Protein AF-A0A800LW50-F1 (afdb_monomer_lite)

Secondary structure (DSSP, 8-state):
----PPPTTTTTTS-GGGEEEEEE-SS-TT-EESSSS-B-TTT-PBPEEEEEE--------SSSSEEEE-TTSS-EEEEEEEETTEEEEEEE-TTS-B--STT-EEEEEEEEEE-TT--EEEEEEEEE-EE-TTSSEEEEE-GGGGT--EEEEEEESSTT--SPEEEEEE-SS---TT-SS---------------SSHHHHHHHHHHHHHHHHHHHHTT-GGGSHHHHHHHHHHHHHHHHS--TT--HHHHHHHHHHHHHHHHHHHHHHHHHHTT-HHHHHHHHHHHHHHHHHHHHHHTT-

pLDDT: mean 86.25, std 15.25, range [31.86, 98.5]

Foldseek 3Di:
DDQQPPPPCQCVPADPVQKDKWWADPRNRVQTDRDAPAADQVPRDGTHIDMDGNFQPDQDDQQQFHKFAAPSLFKIKGWFFQDQQKIKMFIATRNRHFDFCVFKWKKKFLDFDADPVRHGPDDTDIDTFDDDPVRGMTMGGGNVSNPRQWTKMWMDSGPPDPGTQIAIGHDPDGTRRVGSPPPDPPPPPPVPLDADPDLVVLLVLLVVLLVVLVVCLVRLVLLPNLVSLVSSLVSLVSCLVPVDDPDDPVLNVLSVVLSVQSNVLSVQSNNCSNSNPSVSNVVSSVSNVVSSVSNCVSVVVD

Sequence (302 aa):
MSSDILPDNYLQDAPADSVIQGYLCPMHPAVTAEVDEQTCYICGMVLVDGRIKMPHGSHDSHYGGIFFMARDTWHHIEGTMPAPGVFRFYLYDNYSKPLTTMHASARLVYQEFRDENGDETRPPVESLLIDADDGVSFIVSDRRLQLERDFHIRIRFKQDQKEEDRFDFAFYAYSQTDNPSGALPTNTSTATLIIPDSPEALLSAMLERVEKVEMLIKRSRLNEIYLPALEAKDLALALAENPGDTLDEEQMNTLNHAVKDITKAAWRLDAFGDFGDKPAAESSFKVMADGVARMRKIYLRR

Structure (mmCIF, N/CA/C/O backbone):
data_AF-A0A800LW50-F1
#
_entry.id   AF-A0A800LW50-F1
#
loop_
_atom_site.group_PDB
_atom_site.id
_atom_site.type_symbol
_atom_site.label_atom_id
_atom_site.label_alt_id
_atom_site.label_comp_id
_atom_site.label_asym_id
_atom_site.label_entity_id
_atom_site.label_seq_id
_atom_site.pdbx_PDB_ins_code
_atom_site.Cartn_x
_atom_site.Cartn_y
_atom_site.Cartn_z
_atom_site.occupancy
_atom_site.B_iso_or_equiv
_atom_site.auth_seq_id
_atom_site.auth_comp_id
_atom_site.auth_asym_id
_atom_site.auth_atom_id
_atom_site.pdbx_PDB_model_num
ATOM 1 N N . MET A 1 1 ? 17.084 15.436 -29.230 1.00 34.62 1 MET A N 1
ATOM 2 C CA . MET A 1 1 ? 16.889 16.359 -28.096 1.00 34.62 1 MET A CA 1
ATOM 3 C C . MET A 1 1 ? 15.622 17.146 -28.376 1.00 34.62 1 MET A C 1
ATOM 5 O O . MET A 1 1 ? 15.695 18.212 -28.971 1.00 34.62 1 MET A O 1
ATOM 9 N N . SER A 1 2 ? 14.465 16.549 -28.088 1.00 32.72 2 SER A N 1
ATOM 10 C CA . SER A 1 2 ? 13.202 17.284 -28.088 1.00 32.72 2 SER A CA 1
ATOM 11 C C . SER A 1 2 ? 13.085 17.891 -26.701 1.00 32.72 2 SER A C 1
ATOM 13 O O . SER A 1 2 ? 13.187 17.173 -25.715 1.00 32.72 2 SER A O 1
ATOM 15 N N . SER A 1 3 ? 13.008 19.211 -26.627 1.00 35.47 3 SER A N 1
ATOM 16 C CA . SER A 1 3 ? 12.693 19.924 -25.400 1.00 35.47 3 SER A CA 1
ATOM 17 C C . SER A 1 3 ? 11.260 19.573 -25.010 1.00 35.47 3 SER A C 1
ATOM 19 O O . SER A 1 3 ? 10.333 20.025 -25.683 1.00 35.47 3 SER A O 1
ATOM 21 N N . ASP A 1 4 ? 11.084 18.789 -23.947 1.00 39.00 4 ASP A N 1
ATOM 22 C CA . ASP A 1 4 ? 9.794 18.526 -23.294 1.00 39.00 4 ASP A CA 1
ATOM 23 C C . ASP A 1 4 ? 9.301 19.780 -22.543 1.00 39.00 4 ASP A C 1
ATOM 25 O O . ASP A 1 4 ? 9.013 19.773 -21.347 1.00 39.00 4 ASP A O 1
ATOM 29 N N . ILE A 1 5 ? 9.235 20.901 -23.265 1.00 42.06 5 ILE A N 1
ATOM 30 C CA . ILE A 1 5 ? 8.432 22.058 -22.895 1.00 42.06 5 ILE A CA 1
ATOM 31 C C . ILE A 1 5 ? 6.996 21.600 -23.122 1.00 42.06 5 ILE A C 1
ATOM 33 O O . ILE A 1 5 ? 6.633 21.247 -24.248 1.00 42.06 5 ILE A O 1
ATOM 37 N N . LEU A 1 6 ? 6.195 21.555 -22.055 1.00 44.75 6 LEU A N 1
ATOM 38 C CA . LEU A 1 6 ? 4.763 21.321 -22.197 1.00 44.75 6 LEU A CA 1
ATOM 39 C C . LEU A 1 6 ? 4.212 22.274 -23.266 1.00 44.75 6 LEU A C 1
ATOM 41 O O . LEU A 1 6 ? 4.528 23.464 -23.219 1.00 44.75 6 LEU A O 1
ATOM 45 N N . PRO A 1 7 ? 3.400 21.794 -24.218 1.00 50.19 7 PRO A N 1
ATOM 46 C CA . PRO A 1 7 ? 2.772 22.693 -25.169 1.00 50.19 7 PRO A CA 1
ATOM 47 C C . PRO A 1 7 ? 1.922 23.725 -24.405 1.00 50.19 7 PRO A C 1
ATOM 49 O O . PRO A 1 7 ? 1.357 23.409 -23.353 1.00 50.19 7 PRO A O 1
ATOM 52 N N . ASP A 1 8 ? 1.811 24.951 -24.937 1.00 47.31 8 ASP A N 1
ATOM 53 C CA . ASP A 1 8 ? 1.062 26.092 -24.358 1.00 47.31 8 ASP A CA 1
ATOM 54 C C . ASP A 1 8 ? -0.410 25.765 -23.992 1.00 47.31 8 ASP A C 1
ATOM 56 O O . ASP A 1 8 ? -1.119 26.567 -23.382 1.00 47.31 8 ASP A O 1
ATOM 60 N N . ASN A 1 9 ? -0.890 24.573 -24.353 1.00 54.19 9 ASN A N 1
ATOM 61 C CA . ASN A 1 9 ? -2.229 24.055 -24.134 1.00 54.19 9 ASN A CA 1
ATOM 62 C C . ASN A 1 9 ? -2.334 22.941 -23.068 1.00 54.19 9 ASN A C 1
ATOM 64 O O . ASN A 1 9 ? -3.393 22.328 -22.978 1.00 54.19 9 ASN A O 1
ATOM 68 N N . TYR A 1 10 ? -1.314 22.673 -22.238 1.00 61.38 10 TYR A N 1
ATOM 69 C CA . TYR A 1 10 ? -1.350 21.582 -21.238 1.00 61.38 10 TYR A CA 1
ATOM 70 C C . TYR A 1 10 ? -2.629 21.549 -20.384 1.00 61.38 10 TYR A C 1
ATOM 72 O O . TYR A 1 10 ? -3.177 20.476 -20.131 1.00 61.38 10 TYR A O 1
ATOM 80 N N . LEU A 1 11 ? -3.136 22.719 -19.985 1.00 62.50 11 LEU A N 1
ATOM 81 C CA . LEU A 1 11 ? -4.359 22.861 -19.187 1.00 62.50 11 LEU A CA 1
ATOM 82 C C . LEU A 1 11 ? -5.643 23.016 -20.022 1.00 62.50 11 LEU A C 1
ATOM 84 O O . LEU A 1 11 ? -6.723 22.997 -19.444 1.00 62.50 11 LEU A O 1
ATOM 88 N N . GLN A 1 12 ? -5.563 23.184 -21.347 1.00 58.88 12 GLN A N 1
ATOM 89 C CA . GLN A 1 12 ? -6.740 23.473 -22.185 1.00 58.88 12 GLN A CA 1
ATOM 90 C C . GLN A 1 12 ? -7.689 22.275 -22.316 1.00 58.88 12 GLN A C 1
ATOM 92 O O . GLN A 1 12 ? -8.894 22.478 -22.422 1.00 58.88 12 GLN A O 1
ATOM 97 N N . ASP A 1 13 ? -7.163 21.050 -22.244 1.00 61.22 13 ASP A N 1
ATOM 98 C CA . ASP A 1 13 ? -7.960 19.817 -22.337 1.00 61.22 13 ASP A CA 1
ATOM 99 C C . ASP A 1 13 ? -8.440 19.298 -20.968 1.00 61.22 13 ASP A C 1
ATOM 101 O O . ASP A 1 13 ? -9.049 18.233 -20.884 1.00 61.22 13 ASP A O 1
ATOM 105 N N . ALA A 1 14 ? -8.126 20.001 -19.874 1.00 60.44 14 ALA A N 1
ATOM 106 C CA . ALA A 1 14 ? -8.551 19.608 -18.536 1.00 60.44 14 ALA A CA 1
ATOM 107 C C . ALA A 1 14 ? -9.926 20.221 -18.214 1.00 60.44 14 ALA A C 1
ATOM 109 O O . ALA A 1 14 ? -10.075 21.444 -18.303 1.00 60.44 14 ALA A O 1
ATOM 110 N N . PRO A 1 15 ? -10.925 19.417 -17.800 1.00 64.69 15 PRO A N 1
ATOM 111 C CA . PRO A 1 15 ? -12.116 19.936 -17.135 1.00 64.69 15 PRO A CA 1
ATOM 112 C C . PRO A 1 15 ? -11.727 20.931 -16.030 1.00 64.69 15 PRO A C 1
ATOM 114 O O . PRO A 1 15 ? -10.752 20.708 -15.312 1.00 64.69 15 PRO A O 1
ATOM 117 N N . ALA A 1 16 ? -12.441 22.051 -15.900 1.00 58.06 16 ALA A N 1
ATOM 118 C CA . ALA A 1 16 ? -12.043 23.132 -14.988 1.00 58.06 16 ALA A CA 1
ATOM 119 C C . ALA A 1 16 ? -11.987 22.702 -13.505 1.00 58.06 16 ALA A C 1
ATOM 121 O O . ALA A 1 16 ? -11.230 23.280 -12.728 1.00 58.06 16 ALA A O 1
ATOM 122 N N . ASP A 1 17 ? -12.759 21.682 -13.133 1.00 63.28 17 ASP A N 1
ATOM 123 C CA . ASP A 1 17 ? -12.793 21.005 -11.831 1.00 63.28 17 ASP A CA 1
ATOM 124 C C . ASP A 1 17 ? -11.624 20.030 -11.606 1.00 63.28 17 ASP A C 1
ATOM 126 O O . ASP A 1 17 ? -11.373 19.616 -10.479 1.00 63.28 17 ASP A O 1
ATOM 130 N N . SER A 1 18 ? -10.863 19.717 -12.655 1.00 72.25 18 SER A N 1
ATOM 131 C CA . SER A 1 18 ? -9.670 18.867 -12.609 1.00 72.25 18 SER A CA 1
ATOM 132 C C . SER A 1 18 ? -8.360 19.661 -12.614 1.00 72.25 18 SER A C 1
ATOM 134 O O . SER A 1 18 ? -7.314 19.092 -12.901 1.00 72.25 18 SER A O 1
ATOM 136 N N . VAL A 1 19 ? -8.384 20.969 -12.328 1.00 80.69 19 VAL A N 1
ATOM 137 C CA . VAL A 1 19 ? -7.175 21.809 -12.244 1.00 80.69 19 VAL A CA 1
ATOM 138 C C . VAL A 1 19 ? -7.036 22.399 -10.846 1.00 80.69 19 VAL A C 1
ATOM 140 O O . VAL A 1 19 ? -7.885 23.177 -10.412 1.00 80.69 19 VAL A O 1
ATOM 143 N N . ILE A 1 20 ? -5.921 22.103 -10.184 1.00 85.12 20 ILE A N 1
ATOM 144 C CA . ILE A 1 20 ? -5.607 22.564 -8.827 1.00 85.12 20 ILE A CA 1
ATOM 145 C C . ILE A 1 20 ? -4.333 23.412 -8.797 1.00 85.12 20 ILE A C 1
ATOM 147 O O . ILE A 1 20 ? -3.571 23.471 -9.768 1.00 85.12 20 ILE A O 1
ATOM 151 N N . GLN A 1 21 ? -4.117 24.097 -7.675 1.00 89.62 21 GLN A N 1
ATOM 152 C CA . GLN A 1 21 ? -2.804 24.643 -7.348 1.00 89.62 21 GLN A CA 1
ATOM 153 C C . GLN A 1 21 ? -1.874 23.481 -6.982 1.00 89.62 21 GLN A C 1
ATOM 155 O O . GLN A 1 21 ? -2.283 22.577 -6.261 1.00 89.62 21 GLN A O 1
ATOM 160 N N . GLY A 1 22 ? -0.641 23.518 -7.471 1.00 89.00 22 GLY A N 1
ATOM 161 C CA . GLY A 1 22 ? 0.386 22.533 -7.155 1.00 89.00 22 GLY A CA 1
ATOM 162 C C . GLY A 1 22 ? 1.755 23.034 -7.590 1.00 89.00 22 GLY A C 1
ATOM 163 O O . GLY A 1 22 ? 1.978 24.243 -7.691 1.00 89.00 22 GLY A O 1
ATOM 164 N N . TYR A 1 23 ? 2.655 22.106 -7.892 1.00 91.12 23 TYR A N 1
ATOM 165 C CA . TYR A 1 23 ? 4.046 22.402 -8.216 1.00 91.12 23 TYR A CA 1
ATOM 166 C C . TYR A 1 23 ? 4.451 21.731 -9.528 1.00 91.12 23 TYR A C 1
ATOM 168 O O . TYR A 1 23 ? 4.000 20.626 -9.823 1.00 91.12 23 TYR A O 1
ATOM 176 N N . LEU A 1 24 ? 5.305 22.378 -10.324 1.00 91.38 24 LEU A N 1
ATOM 177 C CA . LEU A 1 24 ? 5.845 21.818 -11.568 1.00 91.38 24 LEU A CA 1
ATOM 178 C C . LEU A 1 24 ? 7.329 22.134 -11.755 1.00 91.38 24 LEU A C 1
ATOM 180 O O . LEU A 1 24 ? 7.847 23.126 -11.241 1.00 91.38 24 LEU A O 1
ATOM 184 N N . CYS A 1 25 ? 8.042 21.298 -12.506 1.00 90.31 25 CYS A N 1
ATOM 185 C CA . CYS A 1 25 ? 9.444 21.565 -12.810 1.00 90.31 25 CYS A CA 1
ATOM 186 C C . CYS A 1 25 ? 9.572 22.680 -13.868 1.00 90.31 25 CYS A C 1
ATOM 188 O O . CYS A 1 25 ? 8.995 22.553 -14.948 1.00 90.31 25 CYS A O 1
ATOM 190 N N . PRO A 1 26 ? 10.398 23.724 -13.651 1.00 89.81 26 PRO A N 1
ATOM 191 C CA . PRO A 1 26 ? 10.529 24.819 -14.616 1.00 89.81 26 PRO A CA 1
ATOM 192 C C . PRO A 1 26 ? 11.207 24.420 -15.940 1.00 89.81 26 PRO A C 1
ATOM 194 O O . PRO A 1 26 ? 11.096 25.157 -16.915 1.00 89.81 26 PRO A O 1
ATOM 197 N N . MET A 1 27 ? 11.895 23.269 -15.999 1.00 89.75 27 MET A N 1
ATOM 198 C CA . MET A 1 27 ? 12.492 22.738 -17.241 1.00 89.75 27 MET A CA 1
ATOM 199 C C . MET A 1 27 ? 11.767 21.512 -17.800 1.00 89.75 27 MET A C 1
ATOM 201 O O . MET A 1 27 ? 11.900 21.241 -18.987 1.00 89.75 27 MET A O 1
ATOM 205 N N . HIS A 1 28 ? 10.998 20.796 -16.975 1.00 86.00 28 HIS A N 1
ATOM 206 C CA . HIS A 1 28 ? 10.205 19.631 -17.384 1.00 86.00 28 HIS A CA 1
ATOM 207 C C . HIS A 1 28 ? 8.772 19.806 -16.881 1.00 86.00 28 HIS A C 1
ATOM 209 O O . HIS A 1 28 ? 8.382 19.127 -15.933 1.00 86.00 28 HIS A O 1
ATOM 215 N N . PRO A 1 29 ? 7.977 20.726 -17.457 1.00 83.94 29 PRO A N 1
ATOM 216 C CA . PRO A 1 29 ? 6.717 21.154 -16.850 1.00 83.94 29 PRO A CA 1
ATOM 217 C C . PRO A 1 29 ? 5.669 20.035 -16.730 1.00 83.94 29 PRO A C 1
ATOM 219 O O . PRO A 1 29 ? 4.712 20.172 -15.975 1.00 83.94 29 PRO A O 1
ATOM 222 N N . ALA A 1 30 ? 5.873 18.917 -17.440 1.00 82.81 30 ALA A N 1
ATOM 223 C CA . ALA A 1 30 ? 5.085 17.702 -17.287 1.00 82.81 30 ALA A CA 1
ATOM 224 C C . ALA A 1 30 ? 5.260 17.063 -15.905 1.00 82.81 30 ALA A C 1
ATOM 226 O O . ALA A 1 30 ? 4.309 16.478 -15.422 1.00 82.81 30 ALA A O 1
ATOM 227 N N . VAL A 1 31 ? 6.429 17.193 -15.269 1.00 85.81 31 VAL A N 1
ATOM 228 C CA . VAL A 1 31 ? 6.704 16.674 -13.923 1.00 85.81 31 VAL A CA 1
ATOM 229 C C . VAL A 1 31 ? 6.064 17.594 -12.891 1.00 85.81 31 VAL A C 1
ATOM 231 O O . VAL A 1 31 ? 6.516 18.731 -12.716 1.00 85.81 31 VAL A O 1
ATOM 234 N N . THR A 1 32 ? 5.032 17.096 -12.210 1.00 88.31 32 THR A N 1
ATOM 235 C CA . THR A 1 32 ? 4.222 17.852 -11.248 1.00 88.31 32 THR A CA 1
ATOM 236 C C . THR A 1 32 ? 4.181 17.205 -9.864 1.00 88.31 32 THR A C 1
ATOM 238 O O . THR A 1 32 ? 4.541 16.048 -9.704 1.00 88.31 32 THR A O 1
ATOM 241 N N . ALA A 1 33 ? 3.718 17.938 -8.856 1.00 85.69 33 ALA A N 1
ATOM 242 C CA . ALA A 1 33 ? 3.433 17.409 -7.524 1.00 85.69 33 ALA A CA 1
ATOM 243 C C . ALA A 1 33 ? 2.297 18.198 -6.860 1.00 85.69 33 ALA A C 1
ATOM 245 O O . ALA A 1 33 ? 2.148 19.396 -7.112 1.00 85.69 33 ALA A O 1
ATOM 246 N N . GLU A 1 34 ? 1.509 17.539 -6.007 1.00 84.75 34 GLU A N 1
ATOM 247 C CA . GLU A 1 34 ? 0.508 18.220 -5.168 1.00 84.75 34 GLU A CA 1
ATOM 248 C C . GLU A 1 34 ? 1.132 18.916 -3.956 1.00 84.75 34 GLU A C 1
ATOM 250 O O . GLU A 1 34 ? 0.620 19.931 -3.488 1.00 84.75 34 GLU A O 1
ATOM 255 N N . VAL A 1 35 ? 2.239 18.367 -3.457 1.00 82.56 35 VAL A N 1
ATOM 256 C CA . VAL A 1 35 ? 2.943 18.846 -2.265 1.00 82.56 35 VAL A CA 1
ATOM 257 C C . VAL A 1 35 ? 4.236 19.560 -2.642 1.00 82.56 35 VAL A C 1
ATOM 259 O O . VAL A 1 35 ? 4.830 19.297 -3.692 1.00 82.56 35 VAL A O 1
ATOM 262 N N . ASP A 1 36 ? 4.659 20.474 -1.776 1.00 79.75 36 ASP A N 1
ATOM 263 C CA . ASP A 1 36 ? 5.897 21.226 -1.915 1.00 79.75 36 ASP A CA 1
ATOM 264 C C . ASP A 1 36 ? 7.139 20.361 -1.639 1.00 79.75 36 ASP A C 1
ATOM 266 O O . ASP A 1 36 ? 7.072 19.150 -1.420 1.00 79.75 36 ASP A O 1
ATOM 270 N N . GLU A 1 37 ? 8.313 20.990 -1.737 1.00 81.38 37 GLU A N 1
ATOM 271 C CA . GLU A 1 37 ? 9.625 20.392 -1.436 1.00 81.38 37 GLU A CA 1
ATOM 272 C C . GLU A 1 37 ? 10.024 19.182 -2.310 1.00 81.38 37 GLU A C 1
ATOM 274 O O . GLU A 1 37 ? 11.036 18.524 -2.060 1.00 81.38 37 GLU A O 1
ATOM 279 N N . GLN A 1 38 ? 9.296 18.927 -3.399 1.00 84.12 38 GLN A N 1
ATOM 280 C CA . GLN A 1 38 ? 9.629 17.892 -4.375 1.00 84.12 38 GLN A CA 1
ATOM 281 C C . GLN A 1 38 ? 10.708 18.341 -5.374 1.00 84.12 38 GLN A C 1
ATOM 283 O O . GLN A 1 38 ? 10.884 19.528 -5.675 1.00 84.12 38 GLN A O 1
ATOM 288 N N . THR A 1 39 ? 11.426 17.365 -5.945 1.00 88.56 39 THR A N 1
ATOM 289 C CA . THR A 1 39 ? 12.462 17.587 -6.972 1.00 88.56 39 THR A CA 1
ATOM 290 C C . THR A 1 39 ? 12.199 16.775 -8.234 1.00 88.56 39 THR A C 1
ATOM 292 O O . THR A 1 39 ? 11.820 15.604 -8.177 1.00 88.56 39 THR A O 1
ATOM 295 N N . CYS A 1 40 ? 12.471 17.368 -9.396 1.00 86.50 40 CYS A N 1
ATOM 296 C CA . CYS A 1 40 ? 12.274 16.721 -10.687 1.00 86.50 40 CYS A CA 1
ATOM 297 C C . CYS A 1 40 ? 13.153 15.471 -10.806 1.00 86.50 40 CYS A C 1
ATOM 299 O O . CYS A 1 40 ? 14.356 15.532 -10.552 1.00 86.50 40 CYS A O 1
ATOM 301 N N . TYR A 1 41 ? 12.576 14.340 -11.211 1.00 82.12 41 TYR A N 1
ATOM 302 C CA . TYR A 1 41 ? 13.322 13.087 -11.366 1.00 82.12 41 TYR A CA 1
ATOM 303 C C . TYR A 1 41 ? 14.267 13.076 -12.573 1.00 82.12 41 TYR A C 1
ATOM 305 O O . TYR A 1 41 ? 15.245 12.338 -12.577 1.00 82.12 41 TYR A O 1
ATOM 313 N N . ILE A 1 42 ? 14.012 13.945 -13.554 1.00 84.00 42 ILE A N 1
ATOM 314 C CA . ILE A 1 42 ? 14.816 14.058 -14.773 1.00 84.00 42 ILE A CA 1
ATOM 315 C C . ILE A 1 42 ? 16.044 14.949 -14.540 1.00 84.00 42 ILE A C 1
ATOM 317 O O . ILE A 1 42 ? 17.148 14.599 -14.949 1.00 84.00 42 ILE A O 1
ATOM 321 N N . CYS A 1 43 ? 15.875 16.111 -13.894 1.00 87.31 43 CYS A N 1
ATOM 322 C CA . CYS A 1 43 ? 16.941 17.122 -13.795 1.00 87.31 43 CYS A CA 1
ATOM 323 C C . CYS A 1 43 ? 17.287 17.602 -12.384 1.00 87.31 43 CYS A C 1
ATOM 325 O O . CYS A 1 43 ? 18.109 18.505 -12.244 1.00 87.31 43 CYS A O 1
ATOM 327 N N . GLY A 1 44 ? 16.631 17.079 -11.347 1.00 87.38 44 GLY A N 1
ATOM 328 C CA . GLY A 1 44 ? 16.941 17.377 -9.945 1.00 87.38 44 GLY A CA 1
ATOM 329 C C . GLY A 1 44 ? 16.538 18.766 -9.436 1.00 87.38 44 GLY A C 1
ATOM 330 O O . GLY A 1 44 ? 16.732 19.057 -8.260 1.00 87.38 44 GLY A O 1
ATOM 331 N N . MET A 1 45 ? 15.968 19.639 -10.271 1.00 90.19 45 MET A N 1
ATOM 332 C CA . MET A 1 45 ? 15.520 20.961 -9.819 1.00 90.19 45 MET A CA 1
ATOM 333 C C . MET A 1 45 ? 14.300 20.872 -8.903 1.00 90.19 45 MET A C 1
ATOM 335 O O . MET A 1 45 ? 13.419 20.039 -9.121 1.00 90.19 45 MET A O 1
ATOM 339 N N . VAL A 1 46 ? 14.232 21.791 -7.940 1.00 91.62 46 VAL A N 1
ATOM 340 C CA . VAL A 1 46 ? 13.065 21.993 -7.073 1.00 91.62 46 VAL A CA 1
ATOM 341 C C . VAL A 1 46 ? 11.857 22.390 -7.924 1.00 91.62 46 VAL A C 1
ATOM 343 O O . VAL A 1 46 ? 11.979 23.214 -8.837 1.00 91.62 46 VAL A O 1
ATOM 346 N N . LEU A 1 47 ? 10.709 21.769 -7.657 1.00 91.62 47 LEU A N 1
ATOM 347 C CA . LEU A 1 47 ? 9.453 22.121 -8.313 1.00 91.62 47 LEU A CA 1
ATOM 348 C C . LEU A 1 47 ? 8.959 23.480 -7.787 1.00 91.62 47 LEU A C 1
ATOM 350 O O . LEU A 1 47 ? 9.136 23.807 -6.616 1.00 91.62 47 LEU A O 1
ATOM 354 N N . VAL A 1 48 ? 8.361 24.286 -8.663 1.00 92.19 48 VAL A N 1
ATOM 355 C CA . VAL A 1 48 ? 7.901 25.651 -8.358 1.00 92.19 48 VAL A CA 1
ATOM 356 C C . VAL A 1 48 ? 6.383 25.752 -8.454 1.00 92.19 48 VAL A C 1
ATOM 358 O O . VAL A 1 48 ? 5.766 24.982 -9.190 1.00 92.19 48 VAL A O 1
ATOM 361 N N . ASP A 1 49 ? 5.795 26.711 -7.736 1.00 92.56 49 ASP A N 1
ATOM 362 C CA . ASP A 1 49 ? 4.349 26.950 -7.720 1.00 92.56 49 ASP A CA 1
ATOM 363 C C . ASP A 1 49 ? 3.756 27.090 -9.130 1.00 92.56 49 ASP A C 1
ATOM 365 O O . ASP A 1 49 ? 4.260 27.830 -9.980 1.00 92.56 49 ASP A O 1
ATOM 369 N N . GLY A 1 50 ? 2.613 26.445 -9.354 1.00 87.31 50 GLY A N 1
ATOM 370 C CA . GLY A 1 50 ? 1.830 26.615 -10.567 1.00 87.31 50 GLY A CA 1
ATOM 371 C C . GLY A 1 50 ? 0.499 25.874 -10.542 1.00 87.31 50 GLY A C 1
ATOM 372 O O . GLY A 1 50 ? -0.029 25.518 -9.492 1.00 87.31 50 GLY A O 1
ATOM 373 N N . ARG A 1 51 ? -0.084 25.685 -11.727 1.00 86.50 51 ARG A N 1
ATOM 374 C CA . ARG A 1 51 ? -1.380 25.019 -11.890 1.00 86.50 51 ARG A CA 1
ATOM 375 C C . ARG A 1 51 ? -1.185 23.683 -12.575 1.00 86.50 51 ARG A C 1
ATOM 377 O O . ARG A 1 51 ? -0.579 23.626 -13.644 1.00 86.50 51 ARG A O 1
ATOM 384 N N . ILE A 1 52 ? -1.727 22.637 -11.972 1.00 84.06 52 ILE A N 1
ATOM 385 C CA . ILE A 1 52 ? -1.562 21.259 -12.428 1.00 84.06 52 ILE A CA 1
ATOM 386 C C . ILE A 1 52 ? -2.930 20.613 -12.608 1.00 84.06 52 ILE A C 1
ATOM 388 O O . ILE A 1 52 ? -3.927 21.085 -12.057 1.00 84.06 52 ILE A O 1
ATOM 392 N N . LYS A 1 53 ? -2.985 19.544 -13.400 1.00 82.94 53 LYS A N 1
ATOM 393 C CA . LYS A 1 53 ? -4.174 18.693 -13.415 1.00 82.94 53 LYS A CA 1
ATOM 394 C C . LYS A 1 53 ? -4.223 17.934 -12.091 1.00 82.94 53 LYS A C 1
ATOM 396 O O . LYS A 1 53 ? -3.164 17.646 -11.549 1.00 82.94 53 LYS A O 1
ATOM 401 N N . MET A 1 54 ? -5.416 17.634 -11.587 1.00 80.88 54 MET A N 1
ATOM 402 C CA . MET A 1 54 ? -5.614 16.786 -10.414 1.00 80.88 54 MET A CA 1
ATOM 403 C C . MET A 1 54 ? -4.951 15.432 -10.699 1.00 80.88 54 MET A C 1
ATOM 405 O O . MET A 1 54 ? -5.407 14.731 -11.611 1.00 80.88 54 MET A O 1
ATOM 409 N N . PRO A 1 55 ? -3.850 15.096 -10.016 1.00 78.44 55 PRO A N 1
ATOM 410 C CA . PRO A 1 55 ? -3.216 13.803 -10.182 1.00 78.44 55 PRO A CA 1
ATOM 411 C C . PRO A 1 55 ? -3.955 12.740 -9.356 1.00 78.44 55 PRO A C 1
ATOM 413 O O . PRO A 1 55 ? -4.952 13.032 -8.699 1.00 78.44 55 PRO A O 1
ATOM 416 N N . HIS A 1 56 ? -3.525 11.481 -9.461 1.00 72.31 56 HIS A N 1
ATOM 417 C CA . HIS A 1 56 ? -4.080 10.359 -8.680 1.00 72.31 56 HIS A CA 1
ATOM 418 C C . HIS A 1 56 ? -5.579 10.077 -8.911 1.00 72.31 56 HIS A C 1
ATOM 420 O O . HIS A 1 56 ? -6.255 9.471 -8.088 1.00 72.31 56 HIS A O 1
ATOM 426 N N . GLY A 1 57 ? -6.128 10.486 -10.060 1.00 64.56 57 GLY A N 1
ATOM 427 C CA . GLY A 1 57 ? -7.540 10.255 -10.388 1.00 64.56 57 GLY A CA 1
ATOM 428 C C . GLY A 1 57 ? -7.889 8.805 -10.758 1.00 64.56 57 GLY A C 1
ATOM 429 O O . GLY A 1 57 ? -9.070 8.473 -10.839 1.00 64.56 57 GLY A O 1
ATOM 430 N N . SER A 1 58 ? -6.888 7.953 -11.009 1.00 68.62 58 SER A N 1
ATOM 431 C CA . SER A 1 58 ? -7.059 6.556 -11.423 1.00 68.62 58 SER A CA 1
ATOM 432 C C . SER A 1 58 ? -6.054 5.655 -10.712 1.00 68.62 58 SER A C 1
ATOM 434 O O . SER A 1 58 ? -4.847 5.810 -10.883 1.00 68.62 58 SER A O 1
ATOM 436 N N . HIS A 1 59 ? -6.569 4.682 -9.961 1.00 66.81 59 HIS A N 1
ATOM 437 C CA . HIS A 1 59 ? -5.790 3.615 -9.317 1.00 66.81 59 HIS A CA 1
ATOM 438 C C . HIS A 1 59 ? -6.012 2.254 -10.004 1.00 66.81 59 HIS A C 1
ATOM 440 O O . HIS A 1 59 ? -5.729 1.200 -9.432 1.00 66.81 59 HIS A O 1
ATOM 446 N N . ASP A 1 60 ? -6.546 2.268 -11.228 1.00 72.06 60 ASP A N 1
ATOM 447 C CA . ASP A 1 60 ? -6.853 1.059 -11.982 1.00 72.06 60 ASP A CA 1
ATOM 448 C C . ASP A 1 60 ? -5.601 0.496 -12.670 1.00 72.06 60 ASP A C 1
ATOM 450 O O . ASP A 1 60 ? -4.803 1.218 -13.267 1.00 72.06 60 ASP A O 1
ATOM 454 N N . SER A 1 61 ? -5.449 -0.829 -12.630 1.00 79.12 61 SER A N 1
ATOM 455 C CA . SER A 1 61 ? -4.392 -1.536 -13.359 1.00 79.12 61 SER A CA 1
ATOM 456 C C . SER A 1 61 ? -4.641 -1.489 -14.871 1.00 79.12 61 SER A C 1
ATOM 458 O O . SER A 1 61 ? -5.766 -1.752 -15.309 1.00 79.12 61 SER A O 1
ATOM 460 N N . HIS A 1 62 ? -3.609 -1.263 -15.685 1.00 80.94 62 HIS A N 1
ATOM 461 C CA . HIS A 1 62 ? -3.755 -1.243 -17.144 1.00 80.94 62 HIS A CA 1
ATOM 462 C C . HIS A 1 62 ? -3.675 -2.646 -17.758 1.00 80.94 62 HIS A C 1
ATOM 464 O O . HIS A 1 62 ? -4.341 -2.929 -18.752 1.00 80.94 62 HIS A O 1
ATOM 470 N N . TYR A 1 63 ? -2.895 -3.534 -17.146 1.00 82.06 63 TYR A N 1
ATOM 471 C CA . TYR A 1 63 ? -2.575 -4.879 -17.627 1.00 82.06 63 TYR A CA 1
ATOM 472 C C . TYR A 1 63 ? -3.056 -5.983 -16.669 1.00 82.06 63 TYR A C 1
ATOM 474 O O . TYR A 1 63 ? -2.523 -7.099 -16.667 1.00 82.06 63 TYR A O 1
ATOM 482 N N . GLY A 1 64 ? -4.055 -5.680 -15.830 1.00 82.44 64 GLY A N 1
ATOM 483 C CA . GLY A 1 64 ? -4.599 -6.621 -14.845 1.00 82.44 64 GLY A CA 1
ATOM 484 C C . GLY A 1 64 ? -3.580 -7.017 -13.772 1.00 82.44 64 GLY A C 1
ATOM 485 O O . GLY A 1 64 ? -3.615 -8.145 -13.265 1.00 82.44 64 GLY A O 1
ATOM 486 N N . GLY A 1 65 ? -2.614 -6.137 -13.506 1.00 89.81 65 GLY A N 1
ATOM 487 C CA . GLY A 1 65 ? -1.605 -6.288 -12.472 1.00 89.81 65 GLY A CA 1
ATOM 488 C C . GLY A 1 65 ? -2.027 -5.736 -11.113 1.00 89.81 65 GLY A C 1
ATOM 489 O O . GLY A 1 65 ? -3.187 -5.420 -10.859 1.00 89.81 65 GLY A O 1
ATOM 490 N N . ILE A 1 66 ? -1.040 -5.627 -10.231 1.00 91.94 66 ILE A N 1
ATOM 491 C CA . ILE A 1 66 ? -1.148 -4.926 -8.952 1.00 91.94 66 ILE A CA 1
ATOM 492 C C . ILE A 1 66 ? -0.526 -3.545 -9.146 1.00 91.94 66 ILE A C 1
ATOM 494 O O . ILE A 1 66 ? 0.613 -3.454 -9.607 1.00 91.94 66 ILE A O 1
ATOM 498 N N . PHE A 1 67 ? -1.280 -2.498 -8.819 1.00 91.12 67 PHE A N 1
ATOM 499 C CA . PHE A 1 67 ? -0.916 -1.104 -9.054 1.00 91.12 67 PHE A CA 1
ATOM 500 C C . PHE A 1 67 ? -0.597 -0.401 -7.730 1.00 91.12 67 PHE A C 1
ATOM 502 O O . PHE A 1 67 ? -1.369 -0.518 -6.777 1.00 91.12 67 PHE A O 1
ATOM 509 N N . PHE A 1 68 ? 0.527 0.312 -7.680 1.00 93.06 68 PHE A N 1
ATOM 510 C CA . PHE A 1 68 ? 1.002 1.054 -6.512 1.00 93.06 68 PHE A CA 1
ATOM 511 C C . PHE A 1 68 ? 1.470 2.457 -6.904 1.00 93.06 68 PHE A C 1
ATOM 513 O O . PHE A 1 68 ? 1.881 2.704 -8.038 1.00 93.06 68 PHE A O 1
ATOM 520 N N . MET A 1 69 ? 1.451 3.365 -5.938 1.00 91.44 69 MET A N 1
ATOM 521 C CA . MET A 1 69 ? 2.001 4.715 -6.028 1.00 91.44 69 MET A CA 1
ATOM 522 C C . MET A 1 69 ? 3.366 4.759 -5.329 1.00 91.44 69 MET A C 1
ATOM 524 O O . MET A 1 69 ? 3.552 4.132 -4.296 1.00 91.44 69 MET A O 1
ATOM 528 N N . ALA A 1 70 ? 4.333 5.508 -5.849 1.00 91.31 70 ALA A N 1
ATOM 529 C CA . ALA A 1 70 ? 5.620 5.724 -5.193 1.00 91.31 70 ALA A CA 1
ATOM 530 C C . ALA A 1 70 ? 5.565 6.834 -4.134 1.00 91.31 70 ALA A C 1
ATOM 532 O O . ALA A 1 70 ? 4.665 7.675 -4.115 1.00 91.31 70 ALA A O 1
ATOM 533 N N . ARG A 1 71 ? 6.578 6.883 -3.259 1.00 87.31 71 ARG A N 1
ATOM 534 C CA . ARG A 1 71 ? 6.628 7.855 -2.149 1.00 87.31 71 ARG A CA 1
ATOM 535 C C . ARG A 1 71 ? 6.782 9.304 -2.606 1.00 87.31 71 ARG A C 1
ATOM 537 O O . ARG A 1 71 ? 6.460 10.212 -1.846 1.00 87.31 71 ARG A O 1
ATOM 544 N N . ASP A 1 72 ? 7.282 9.512 -3.819 1.00 84.94 72 ASP A N 1
ATOM 545 C CA . ASP A 1 72 ? 7.406 10.835 -4.433 1.00 84.94 72 ASP A CA 1
ATOM 546 C C . ASP A 1 72 ? 6.101 11.351 -5.052 1.00 84.94 72 ASP A C 1
ATOM 548 O O . ASP A 1 72 ? 6.112 12.426 -5.648 1.00 84.94 72 ASP A O 1
ATOM 552 N N . THR A 1 73 ? 5.015 10.572 -4.938 1.00 82.62 73 THR A N 1
ATOM 553 C CA . THR A 1 73 ? 3.668 10.844 -5.470 1.00 82.62 73 THR A CA 1
ATOM 554 C C . THR A 1 73 ? 3.629 11.144 -6.972 1.00 82.62 73 THR A C 1
ATOM 556 O O . THR A 1 73 ? 2.603 11.526 -7.528 1.00 82.62 73 THR A O 1
ATOM 559 N N . TRP A 1 74 ? 4.735 10.932 -7.677 1.00 86.00 74 TRP A N 1
ATOM 560 C CA . TRP A 1 74 ? 4.826 11.137 -9.109 1.00 86.00 74 TRP A CA 1
ATOM 561 C C . TRP A 1 74 ? 4.809 9.796 -9.827 1.00 86.00 74 TRP A C 1
ATOM 563 O O . TRP A 1 74 ? 3.998 9.578 -10.728 1.00 86.00 74 TRP A O 1
ATOM 573 N N . HIS A 1 75 ? 5.688 8.883 -9.421 1.00 90.38 75 HIS A N 1
ATOM 574 C CA . HIS A 1 75 ? 5.771 7.583 -10.062 1.00 90.38 75 HIS A CA 1
ATOM 575 C C . HIS A 1 75 ? 4.645 6.678 -9.583 1.00 90.38 75 HIS A C 1
ATOM 577 O O . HIS A 1 75 ? 4.340 6.594 -8.397 1.00 90.38 75 HIS A O 1
ATOM 583 N N . HIS A 1 76 ? 4.066 5.947 -10.521 1.00 91.56 76 HIS A N 1
ATOM 584 C CA . HIS A 1 76 ? 3.214 4.806 -10.239 1.00 91.56 76 HIS A CA 1
ATOM 585 C C . HIS A 1 76 ? 3.808 3.579 -10.905 1.00 91.56 76 HIS A C 1
ATOM 587 O O . HIS A 1 76 ? 4.511 3.676 -11.917 1.00 91.56 76 HIS A O 1
ATOM 593 N N . ILE A 1 77 ? 3.536 2.417 -10.328 1.00 93.25 77 ILE A N 1
ATOM 594 C CA . ILE A 1 77 ? 4.042 1.153 -10.832 1.00 93.25 77 ILE A CA 1
ATOM 595 C C . ILE A 1 77 ? 2.918 0.139 -10.963 1.00 93.25 77 ILE A C 1
ATOM 597 O O . ILE A 1 77 ? 2.002 0.093 -10.147 1.00 93.25 77 ILE A O 1
ATOM 601 N N . GLU A 1 78 ? 3.030 -0.728 -11.962 1.00 93.69 78 GLU A N 1
ATOM 602 C CA . GLU A 1 78 ? 2.165 -1.897 -12.084 1.00 93.69 78 GLU A CA 1
ATOM 603 C C . GLU A 1 78 ? 3.006 -3.152 -12.241 1.00 93.69 78 GLU A C 1
ATOM 605 O O . GLU A 1 78 ? 3.756 -3.279 -13.206 1.00 93.69 78 GLU A O 1
ATOM 610 N N . GLY A 1 79 ? 2.866 -4.093 -11.312 1.00 94.75 79 GLY A N 1
ATOM 611 C CA . GLY A 1 79 ? 3.461 -5.420 -11.417 1.00 94.75 79 GLY A CA 1
ATOM 612 C C . GLY A 1 79 ? 2.475 -6.418 -12.015 1.00 94.75 79 GLY A C 1
ATOM 613 O O . GLY A 1 79 ? 1.339 -6.531 -11.561 1.00 94.75 79 GLY A O 1
ATOM 614 N N . THR A 1 80 ? 2.926 -7.205 -12.985 1.00 95.06 80 THR A N 1
ATOM 615 C CA . THR A 1 80 ? 2.161 -8.285 -13.618 1.00 95.06 80 THR A CA 1
ATOM 616 C C . THR A 1 80 ? 2.929 -9.599 -13.570 1.00 95.06 80 THR A C 1
ATOM 618 O O . THR A 1 80 ? 4.159 -9.633 -13.661 1.00 95.06 80 THR A O 1
ATOM 621 N N . MET A 1 81 ? 2.192 -10.704 -13.484 1.00 94.12 81 MET A N 1
ATOM 622 C CA . MET A 1 81 ? 2.733 -12.052 -13.643 1.00 94.12 81 MET A CA 1
ATOM 623 C C . MET A 1 81 ? 1.999 -12.748 -14.798 1.00 94.12 81 MET A C 1
ATOM 625 O O . MET A 1 81 ? 1.056 -13.498 -14.551 1.00 94.12 81 MET A O 1
ATOM 629 N N . PRO A 1 82 ? 2.366 -12.480 -16.066 1.00 92.56 82 PRO A N 1
ATOM 630 C CA . PRO A 1 82 ? 1.621 -12.979 -17.229 1.00 92.56 82 PRO A CA 1
ATOM 631 C C . PRO A 1 82 ? 1.758 -14.493 -17.446 1.00 92.56 82 PRO A C 1
ATOM 633 O O . PRO A 1 82 ? 0.904 -15.115 -18.071 1.00 92.56 82 PRO A O 1
ATOM 636 N N . ALA A 1 83 ? 2.839 -15.103 -16.954 1.00 92.75 83 ALA A N 1
ATOM 637 C CA . ALA A 1 83 ? 3.136 -16.515 -17.167 1.00 92.75 83 ALA A CA 1
ATOM 638 C C . ALA A 1 83 ? 3.945 -17.107 -15.998 1.00 92.75 83 ALA A C 1
ATOM 640 O O . ALA A 1 83 ? 4.587 -16.364 -15.248 1.00 92.75 83 ALA A O 1
ATOM 641 N N . PRO A 1 84 ? 3.976 -18.447 -15.840 1.00 92.56 84 PRO A N 1
ATOM 642 C CA . PRO A 1 84 ? 4.839 -19.094 -14.860 1.00 92.56 84 PRO A CA 1
ATOM 643 C C . PRO A 1 84 ? 6.303 -18.680 -15.038 1.00 92.56 84 PRO A C 1
ATOM 645 O O . PRO A 1 84 ? 6.889 -18.883 -16.100 1.00 92.56 84 PRO A O 1
ATOM 648 N N . GLY A 1 85 ? 6.917 -18.154 -13.979 1.00 94.25 85 GLY A N 1
ATOM 649 C CA . GLY A 1 85 ? 8.327 -17.772 -14.012 1.00 94.25 85 GLY A CA 1
ATOM 650 C C . GLY A 1 85 ? 8.605 -16.390 -14.610 1.00 94.25 85 GLY A C 1
ATOM 651 O O . GLY A 1 85 ? 9.770 -16.030 -14.736 1.00 94.25 85 GLY A O 1
ATOM 652 N N . VAL A 1 86 ? 7.575 -15.634 -15.002 1.00 94.88 86 VAL A N 1
ATOM 653 C CA . VAL A 1 86 ? 7.724 -14.322 -15.642 1.00 94.88 86 VAL A CA 1
ATOM 654 C C . VAL A 1 86 ? 7.056 -13.261 -14.786 1.00 94.88 86 VAL A C 1
ATOM 656 O O . VAL A 1 86 ? 5.847 -13.308 -14.573 1.00 94.88 86 VAL A O 1
ATOM 659 N N . PHE A 1 87 ? 7.840 -12.284 -14.346 1.00 96.38 87 PHE A N 1
ATOM 660 C CA . PHE A 1 87 ? 7.333 -11.057 -13.748 1.00 96.38 87 PHE A CA 1
ATOM 661 C C . PHE A 1 87 ? 7.713 -9.881 -14.642 1.00 96.38 87 PHE A C 1
ATOM 663 O O . PHE A 1 87 ? 8.833 -9.806 -15.155 1.00 96.38 87 PHE A O 1
ATOM 670 N N . ARG A 1 88 ? 6.765 -8.973 -14.848 1.00 95.38 88 ARG A N 1
ATOM 671 C CA . ARG A 1 88 ? 6.951 -7.759 -15.635 1.00 95.38 88 ARG A CA 1
ATOM 672 C C . ARG A 1 88 ? 6.382 -6.589 -14.857 1.00 95.38 88 ARG A C 1
ATOM 674 O O . ARG A 1 88 ? 5.275 -6.707 -14.337 1.00 95.38 88 ARG A O 1
ATOM 681 N N . PHE A 1 89 ? 7.101 -5.474 -14.818 1.00 92.69 89 PHE A N 1
ATOM 682 C CA . PHE A 1 89 ? 6.581 -4.255 -14.214 1.00 92.69 89 PHE A CA 1
ATOM 683 C C . PHE A 1 89 ? 6.682 -3.050 -15.142 1.00 92.69 89 PHE A C 1
ATOM 685 O O . PHE A 1 89 ? 7.610 -2.946 -15.943 1.00 92.69 89 PHE A O 1
ATOM 692 N N . TYR A 1 90 ? 5.714 -2.153 -15.002 1.00 93.06 90 TYR A N 1
ATOM 693 C CA . TYR A 1 90 ? 5.538 -0.943 -15.797 1.00 93.06 90 TYR A CA 1
ATOM 694 C C . TYR A 1 90 ? 5.660 0.290 -14.907 1.00 93.06 90 TYR A C 1
ATOM 696 O O . TYR A 1 90 ? 5.313 0.227 -13.726 1.00 93.06 90 TYR A O 1
ATOM 704 N N . LEU A 1 91 ? 6.136 1.395 -15.481 1.00 92.00 91 LEU A N 1
ATOM 705 C CA . LEU A 1 91 ? 6.211 2.697 -14.821 1.00 92.00 91 LEU A CA 1
ATOM 706 C C . LEU A 1 91 ? 5.216 3.665 -15.453 1.00 92.00 91 LEU A C 1
ATOM 708 O O . LEU A 1 91 ? 5.076 3.699 -16.676 1.00 92.00 91 LEU A O 1
ATOM 712 N N . TYR A 1 92 ? 4.590 4.492 -14.625 1.00 90.00 92 TYR A N 1
ATOM 713 C CA . TYR A 1 92 ? 3.681 5.543 -15.060 1.00 90.00 92 TYR A CA 1
ATOM 714 C C . TYR A 1 92 ? 3.921 6.846 -14.301 1.00 90.00 92 TYR A C 1
ATOM 716 O O . TYR A 1 92 ? 4.486 6.841 -13.205 1.00 90.00 92 TYR A O 1
ATOM 724 N N . ASP A 1 93 ? 3.485 7.957 -14.890 1.00 87.25 93 ASP A N 1
ATOM 725 C CA . ASP A 1 93 ? 3.346 9.226 -14.183 1.00 87.25 93 ASP A CA 1
ATOM 726 C C . ASP A 1 93 ? 2.085 9.241 -13.304 1.00 87.25 93 ASP A C 1
ATOM 728 O O . ASP A 1 93 ? 1.306 8.284 -13.257 1.00 87.25 93 ASP A O 1
ATOM 732 N N . ASN A 1 94 ? 1.862 10.351 -12.606 1.00 83.94 94 ASN A N 1
ATOM 733 C CA . ASN A 1 94 ? 0.717 10.551 -11.719 1.00 83.94 94 ASN A CA 1
ATOM 734 C C . ASN A 1 94 ? -0.626 10.774 -12.436 1.00 83.94 94 ASN A C 1
ATOM 736 O O . ASN A 1 94 ? -1.638 11.030 -11.780 1.00 83.94 94 ASN A O 1
ATOM 740 N N . TYR A 1 95 ? -0.644 10.624 -13.763 1.00 83.25 95 TYR A N 1
ATOM 741 C CA . TYR A 1 95 ? -1.830 10.579 -14.615 1.00 83.25 95 TYR A CA 1
ATOM 742 C C . TYR A 1 95 ? -1.969 9.220 -15.324 1.00 83.25 95 TYR A C 1
ATOM 744 O O . TYR A 1 95 ? -2.657 9.125 -16.346 1.00 83.25 95 TYR A O 1
ATOM 752 N N . SER A 1 96 ? -1.290 8.186 -14.813 1.00 84.31 96 SER A N 1
ATOM 753 C CA . SER A 1 96 ? -1.261 6.825 -15.359 1.00 84.31 96 SER A CA 1
ATOM 754 C C . SER A 1 96 ? -0.721 6.747 -16.795 1.00 84.31 96 SER A C 1
ATOM 756 O O . SER A 1 96 ? -1.016 5.805 -17.533 1.00 84.31 96 SER A O 1
ATOM 758 N N . LYS A 1 97 ? 0.086 7.718 -17.243 1.00 85.12 97 LYS A N 1
ATOM 759 C CA . LYS A 1 97 ? 0.718 7.654 -18.568 1.00 85.12 97 LYS A CA 1
ATOM 760 C C . LYS A 1 97 ? 2.040 6.899 -18.491 1.00 85.12 97 LYS A C 1
ATOM 762 O O . LYS A 1 97 ? 2.819 7.176 -17.584 1.00 85.12 97 LYS A O 1
ATOM 767 N N . PRO A 1 98 ? 2.332 5.986 -19.438 1.00 88.06 98 PRO A N 1
ATOM 768 C CA . PRO A 1 98 ? 3.570 5.211 -19.415 1.00 88.06 98 PRO A CA 1
ATOM 769 C C . PRO A 1 98 ? 4.828 6.087 -19.390 1.00 88.06 98 PRO A C 1
ATOM 771 O O . PRO A 1 98 ? 4.947 7.036 -20.168 1.00 88.06 98 PRO A O 1
ATOM 774 N N . LEU A 1 99 ? 5.781 5.722 -18.535 1.00 89.00 99 LEU A N 1
ATOM 775 C CA . LEU A 1 99 ? 7.118 6.304 -18.459 1.00 89.00 99 LEU A CA 1
ATOM 776 C C . LEU A 1 99 ? 8.161 5.350 -19.045 1.00 89.00 99 LEU A C 1
ATOM 778 O O . LEU A 1 99 ? 8.004 4.131 -19.035 1.00 89.00 99 LEU A O 1
ATOM 782 N N . THR A 1 100 ? 9.265 5.914 -19.536 1.00 88.62 100 THR A N 1
ATOM 783 C CA . THR A 1 100 ? 10.438 5.114 -19.902 1.00 88.62 100 THR A CA 1
ATOM 784 C C . THR A 1 100 ? 11.178 4.633 -18.657 1.00 88.62 100 THR A C 1
ATOM 786 O O . THR A 1 100 ? 11.238 5.315 -17.634 1.00 88.62 100 THR A O 1
ATOM 789 N N . THR A 1 101 ? 11.806 3.470 -18.773 1.00 88.38 101 THR A N 1
ATOM 790 C CA . THR A 1 101 ? 12.641 2.857 -17.739 1.00 88.38 101 THR A CA 1
ATOM 791 C C . THR A 1 101 ? 14.047 3.457 -17.649 1.00 88.38 101 THR A C 1
ATOM 793 O O . THR A 1 101 ? 14.758 3.184 -16.689 1.00 88.38 101 THR A O 1
ATOM 796 N N . MET A 1 102 ? 14.439 4.328 -18.590 1.00 85.31 102 MET A N 1
ATOM 797 C CA . MET A 1 102 ? 15.810 4.846 -18.758 1.00 85.31 102 MET A CA 1
ATOM 798 C C . MET A 1 102 ? 16.464 5.411 -17.483 1.00 85.31 102 MET A C 1
ATOM 800 O O . MET A 1 102 ? 17.683 5.323 -17.318 1.00 85.31 102 MET A O 1
ATOM 804 N N . HIS A 1 103 ? 15.682 6.036 -16.603 1.00 84.75 103 HIS A N 1
ATOM 805 C CA . HIS A 1 103 ? 16.188 6.661 -15.374 1.00 84.75 103 HIS A CA 1
ATOM 806 C C . HIS A 1 103 ? 16.084 5.757 -14.143 1.00 84.75 103 HIS A C 1
ATOM 808 O O . HIS A 1 103 ? 16.658 6.078 -13.099 1.00 84.75 103 HIS A O 1
ATOM 814 N N . ALA A 1 104 ? 15.385 4.631 -14.277 1.00 91.44 104 ALA A N 1
ATOM 815 C CA . ALA A 1 104 ? 15.087 3.726 -13.192 1.00 91.44 104 ALA A CA 1
ATOM 816 C C . ALA A 1 104 ? 16.017 2.506 -13.187 1.00 91.44 104 ALA A C 1
ATOM 818 O O . ALA A 1 104 ? 16.541 2.068 -14.207 1.00 91.44 104 ALA A O 1
ATOM 819 N N . SER A 1 105 ? 16.212 1.925 -12.008 1.00 92.94 105 SER A N 1
ATOM 820 C CA . SER A 1 105 ? 16.876 0.628 -11.856 1.00 92.94 105 SER A CA 1
ATOM 821 C C . SER A 1 105 ? 16.166 -0.172 -10.780 1.00 92.94 105 SER A C 1
ATOM 823 O O . SER A 1 105 ? 15.858 0.380 -9.722 1.00 92.94 105 SER A O 1
ATOM 825 N N . ALA A 1 106 ? 15.906 -1.453 -11.037 1.00 94.38 106 ALA A N 1
ATOM 826 C CA . ALA A 1 106 ? 15.133 -2.289 -10.130 1.00 94.38 106 ALA A CA 1
ATOM 827 C C . ALA A 1 106 ? 15.716 -3.695 -9.965 1.00 94.38 106 ALA A C 1
ATOM 829 O O . ALA A 1 106 ? 16.314 -4.272 -10.878 1.00 94.38 106 ALA A O 1
ATOM 830 N N . ARG A 1 107 ? 15.485 -4.266 -8.783 1.00 95.69 107 ARG A N 1
ATOM 831 C CA . ARG A 1 107 ? 15.805 -5.654 -8.434 1.00 95.69 107 ARG A CA 1
ATOM 832 C C . ARG A 1 107 ? 14.609 -6.328 -7.770 1.00 95.69 107 ARG A C 1
ATOM 834 O O . ARG A 1 107 ? 13.894 -5.697 -6.998 1.00 95.69 107 ARG A O 1
ATOM 841 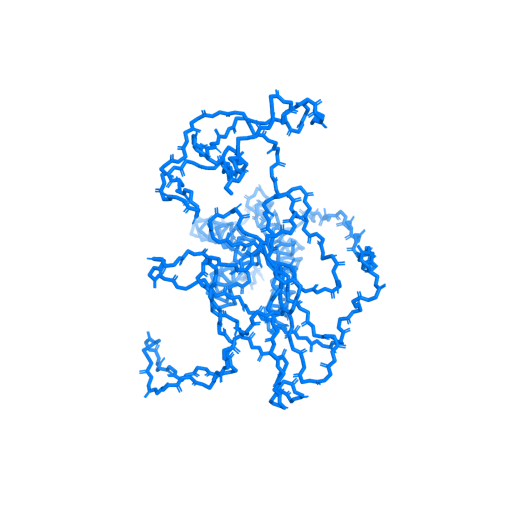N N . LEU A 1 108 ? 14.405 -7.605 -8.075 1.00 96.62 108 LEU A N 1
ATOM 842 C CA . LEU A 1 108 ? 13.382 -8.459 -7.489 1.00 96.62 108 LEU A CA 1
ATOM 843 C C . LEU A 1 108 ? 14.045 -9.249 -6.379 1.00 96.62 108 LEU A C 1
ATOM 845 O O . LEU A 1 108 ? 15.045 -9.924 -6.614 1.00 96.62 108 LEU A O 1
ATOM 849 N N . VAL A 1 109 ? 13.479 -9.180 -5.186 1.00 96.69 109 VAL A N 1
ATOM 850 C CA . VAL A 1 109 ? 13.991 -9.828 -3.990 1.00 96.69 109 VAL A CA 1
ATOM 851 C C . VAL A 1 109 ? 13.005 -10.907 -3.559 1.00 96.69 109 VAL A C 1
ATOM 853 O O . VAL A 1 109 ? 11.887 -10.622 -3.144 1.00 96.69 109 VAL A O 1
ATOM 856 N N . TYR A 1 110 ? 13.434 -12.164 -3.654 1.00 94.69 110 TYR A N 1
ATOM 857 C CA . TYR A 1 110 ? 12.648 -13.328 -3.234 1.00 94.69 110 TYR A CA 1
ATOM 858 C C . TYR A 1 110 ? 12.661 -13.499 -1.721 1.00 94.69 110 TYR A C 1
ATOM 860 O O . TYR A 1 110 ? 11.691 -13.947 -1.121 1.00 94.69 110 TYR A O 1
ATOM 868 N N . GLN A 1 111 ? 13.811 -13.216 -1.109 1.00 92.44 111 GLN A N 1
ATOM 869 C CA . GLN A 1 111 ? 14.006 -13.430 0.313 1.00 92.44 111 GLN A CA 1
ATOM 870 C C . GLN A 1 111 ? 15.115 -12.530 0.847 1.00 92.44 111 GLN A C 1
ATOM 872 O O . GLN A 1 111 ? 16.212 -12.474 0.286 1.00 92.44 111 GLN A O 1
ATOM 877 N N . GLU A 1 112 ? 14.832 -11.870 1.966 1.00 91.75 112 GLU A N 1
ATOM 878 C CA . GLU A 1 112 ? 15.807 -11.133 2.767 1.00 91.75 112 GLU A CA 1
ATOM 879 C C . GLU A 1 112 ? 16.171 -11.942 4.014 1.00 91.75 112 GLU A C 1
ATOM 881 O O . GLU A 1 112 ? 15.380 -12.746 4.509 1.00 91.75 112 GLU A O 1
ATOM 886 N N . PHE A 1 113 ? 17.372 -11.712 4.540 1.00 93.38 113 PHE A N 1
ATOM 887 C CA . PHE A 1 113 ? 17.841 -12.361 5.760 1.00 93.38 113 PHE A CA 1
ATOM 888 C C . PHE A 1 113 ? 18.265 -11.289 6.743 1.00 93.38 113 PHE A C 1
ATOM 890 O O . PHE A 1 113 ? 19.386 -10.788 6.676 1.00 93.38 113 PHE A O 1
ATOM 897 N N . ARG A 1 114 ? 17.358 -10.931 7.646 1.00 91.19 114 ARG A N 1
ATOM 898 C CA . ARG A 1 114 ? 17.576 -9.896 8.654 1.00 91.19 114 ARG A CA 1
ATOM 899 C C . ARG A 1 114 ? 17.466 -10.474 10.061 1.00 91.19 114 ARG A C 1
ATOM 901 O O . ARG A 1 114 ? 16.807 -11.499 10.247 1.00 91.19 114 ARG A O 1
ATOM 908 N N . ASP A 1 115 ? 18.138 -9.848 11.016 1.00 90.69 115 ASP A N 1
ATOM 909 C CA . ASP A 1 115 ? 17.992 -10.166 12.435 1.00 90.69 115 ASP A CA 1
ATOM 910 C C . ASP A 1 115 ? 16.762 -9.470 13.052 1.00 90.69 115 ASP A C 1
ATOM 912 O O . ASP A 1 115 ? 15.953 -8.852 12.356 1.00 90.69 115 ASP A O 1
ATOM 916 N N . GLU A 1 116 ? 16.607 -9.582 14.372 1.00 87.81 116 GLU A N 1
ATOM 917 C CA . GLU A 1 116 ? 15.514 -8.951 15.125 1.00 87.81 116 GLU A CA 1
ATOM 918 C C . GLU A 1 116 ? 15.550 -7.413 15.125 1.00 87.81 116 GLU A C 1
ATOM 920 O O . GLU A 1 116 ? 14.515 -6.782 15.337 1.00 87.81 116 GLU A O 1
ATOM 925 N N . ASN A 1 117 ? 16.711 -6.812 14.853 1.00 86.19 117 ASN A N 1
ATOM 926 C CA . ASN A 1 117 ? 16.886 -5.364 14.735 1.00 86.19 117 ASN A CA 1
ATOM 927 C C . ASN A 1 117 ? 16.647 -4.872 13.299 1.00 86.19 117 ASN A C 1
ATOM 929 O O . ASN A 1 117 ? 16.585 -3.667 13.057 1.00 86.19 117 ASN A O 1
ATOM 933 N N . GLY A 1 118 ? 16.477 -5.798 12.351 1.00 83.38 118 GLY A N 1
ATOM 934 C CA . GLY A 1 118 ? 16.326 -5.506 10.935 1.00 83.38 118 GLY A CA 1
ATOM 935 C C . GLY A 1 118 ? 17.655 -5.396 10.190 1.00 83.38 118 GLY A C 1
ATOM 936 O O . GLY A 1 118 ? 17.637 -5.033 9.014 1.00 83.38 118 GLY A O 1
ATOM 937 N N . ASP A 1 119 ? 18.786 -5.730 10.810 1.00 89.12 119 ASP A N 1
ATOM 938 C CA . ASP A 1 119 ? 20.098 -5.671 10.170 1.00 89.12 119 ASP A CA 1
ATOM 939 C C . ASP A 1 119 ? 20.304 -6.870 9.241 1.00 89.12 119 ASP A C 1
ATOM 941 O O . ASP A 1 119 ? 19.922 -7.999 9.555 1.00 89.12 119 ASP A O 1
ATOM 945 N N . GLU A 1 120 ? 20.897 -6.638 8.064 1.00 92.19 120 GLU A N 1
ATOM 946 C CA . GLU A 1 120 ? 21.171 -7.711 7.104 1.00 92.19 120 GLU A CA 1
ATOM 947 C C . GLU A 1 120 ? 22.205 -8.691 7.676 1.00 92.19 120 GLU A C 1
ATOM 949 O O . GLU A 1 120 ? 23.345 -8.338 7.967 1.00 92.19 120 GLU A O 1
ATOM 954 N N . THR A 1 121 ? 21.808 -9.955 7.793 1.00 95.00 121 THR A N 1
ATOM 955 C CA . THR A 1 121 ? 22.666 -11.046 8.282 1.00 95.00 121 THR A CA 1
ATOM 956 C C . THR A 1 121 ? 23.419 -11.747 7.156 1.00 95.00 121 THR A C 1
ATOM 958 O O . THR A 1 121 ? 24.475 -12.337 7.390 1.00 95.00 121 THR A O 1
ATOM 961 N N . ARG A 1 122 ? 22.878 -11.710 5.931 1.00 95.00 122 ARG A N 1
ATOM 962 C CA . ARG A 1 122 ? 23.524 -12.188 4.702 1.00 95.00 122 ARG A CA 1
ATOM 963 C C . ARG A 1 122 ? 22.823 -11.630 3.456 1.00 95.00 122 ARG A C 1
ATOM 965 O O . ARG A 1 122 ? 21.644 -11.280 3.556 1.00 95.00 122 ARG A O 1
ATOM 972 N N . PRO A 1 123 ? 23.487 -11.671 2.282 1.00 94.81 123 PRO A N 1
ATOM 973 C CA . PRO A 1 123 ? 22.918 -11.142 1.050 1.00 94.81 123 PRO A CA 1
ATOM 974 C C . PRO A 1 123 ? 21.547 -11.745 0.709 1.00 94.81 123 PRO A C 1
ATOM 976 O O . PRO A 1 123 ? 21.346 -12.956 0.901 1.00 94.81 123 PRO A O 1
ATOM 979 N N . PRO A 1 124 ? 20.615 -10.931 0.183 1.00 95.06 124 PRO A N 1
ATOM 980 C CA . PRO A 1 124 ? 19.301 -11.396 -0.233 1.00 95.06 124 PRO A CA 1
ATOM 981 C C . PRO A 1 124 ? 19.380 -12.351 -1.429 1.00 95.06 124 PRO A C 1
ATOM 983 O O . PRO A 1 124 ? 20.318 -12.333 -2.228 1.00 95.06 124 PRO A O 1
ATOM 986 N N . VAL A 1 125 ? 18.352 -13.188 -1.575 1.00 95.38 125 VAL A N 1
ATOM 987 C CA . VAL A 1 125 ? 18.132 -13.946 -2.810 1.00 95.38 125 VAL A CA 1
ATOM 988 C C . VAL A 1 125 ? 17.376 -13.039 -3.771 1.00 95.38 125 VAL A C 1
ATOM 990 O O . VAL A 1 125 ? 16.215 -12.720 -3.527 1.00 95.38 125 VAL A O 1
ATOM 993 N N . GLU A 1 126 ? 18.021 -12.640 -4.865 1.00 96.06 126 GLU A N 1
ATOM 994 C CA . GLU A 1 126 ? 17.471 -11.633 -5.777 1.00 96.06 126 GLU A CA 1
ATOM 995 C C . GLU A 1 126 ? 17.742 -11.911 -7.263 1.00 96.06 126 GLU A C 1
ATOM 997 O O . GLU A 1 126 ? 18.394 -12.891 -7.646 1.00 96.06 126 GLU A O 1
ATOM 1002 N N . SER A 1 127 ? 17.163 -11.075 -8.121 1.00 95.12 127 SER A N 1
ATOM 1003 C CA . SER A 1 127 ? 17.405 -11.000 -9.562 1.00 95.12 127 SER A CA 1
ATOM 1004 C C . SER A 1 127 ? 17.301 -9.562 -10.037 1.00 95.12 127 SER A C 1
ATOM 1006 O O . SER A 1 127 ? 16.436 -8.817 -9.586 1.00 95.12 127 SER A O 1
ATOM 1008 N N . LEU A 1 128 ? 18.166 -9.177 -10.971 1.00 93.25 128 LEU A N 1
ATOM 1009 C CA . LEU A 1 128 ? 18.035 -7.893 -11.650 1.00 93.25 128 LEU A CA 1
ATOM 1010 C C . LEU A 1 128 ? 16.817 -7.935 -12.571 1.00 93.25 128 LEU A C 1
ATOM 1012 O O . LEU A 1 128 ? 16.606 -8.934 -13.263 1.00 93.25 128 LEU A O 1
ATOM 1016 N N . LEU A 1 129 ? 16.040 -6.854 -12.590 1.00 92.88 129 LEU A N 1
ATOM 1017 C CA . LEU A 1 129 ? 15.064 -6.649 -13.649 1.00 92.88 129 LEU A CA 1
ATOM 1018 C C . LEU A 1 129 ? 15.759 -5.904 -14.779 1.00 92.88 129 LEU A C 1
ATOM 1020 O O . LEU A 1 129 ? 16.463 -4.922 -14.547 1.00 92.88 129 LEU A O 1
ATOM 1024 N N . ILE A 1 130 ? 15.588 -6.416 -15.990 1.00 93.62 130 ILE A N 1
ATOM 1025 C CA . ILE A 1 130 ? 16.183 -5.847 -17.196 1.00 93.62 130 ILE A CA 1
ATOM 1026 C C . ILE A 1 130 ? 15.112 -5.116 -17.990 1.00 93.62 130 ILE A C 1
ATOM 1028 O O . ILE A 1 130 ? 13.941 -5.491 -17.926 1.00 93.62 130 ILE A O 1
ATOM 1032 N N . ASP A 1 131 ? 15.513 -4.097 -18.742 1.00 93.25 131 ASP A N 1
ATOM 1033 C CA . ASP A 1 131 ? 14.620 -3.428 -19.683 1.00 93.25 131 ASP A CA 1
ATOM 1034 C C . ASP A 1 131 ? 14.036 -4.446 -20.666 1.00 93.25 131 ASP A C 1
ATOM 1036 O O . ASP A 1 131 ? 14.751 -5.289 -21.218 1.00 93.25 131 ASP A O 1
ATOM 1040 N N . ALA A 1 132 ? 12.725 -4.382 -20.870 1.00 90.38 132 ALA A N 1
ATOM 1041 C CA . ALA A 1 132 ? 12.088 -5.083 -21.966 1.00 90.38 132 ALA A CA 1
ATOM 1042 C C . ALA A 1 132 ? 12.308 -4.314 -23.279 1.00 90.38 132 ALA A C 1
ATOM 1044 O O . ALA A 1 132 ? 12.535 -3.104 -23.288 1.00 90.38 132 ALA A O 1
ATOM 1045 N N . ASP A 1 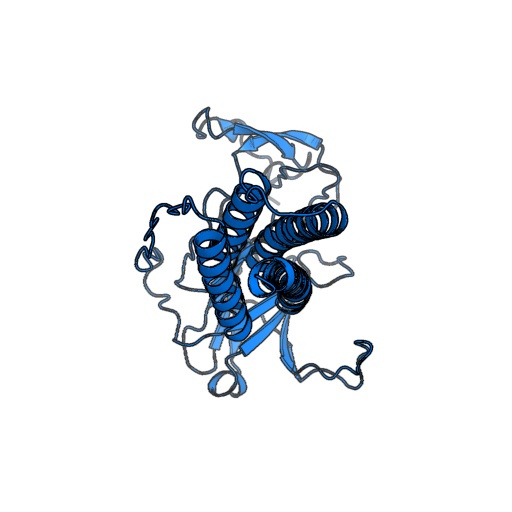133 ? 12.150 -5.008 -24.406 1.00 87.62 133 ASP A N 1
ATOM 1046 C CA . ASP A 1 133 ? 12.339 -4.430 -25.746 1.00 87.62 133 ASP A CA 1
ATOM 1047 C C . ASP A 1 133 ? 11.367 -3.273 -26.075 1.00 87.62 133 ASP A C 1
ATOM 1049 O O . ASP A 1 133 ? 11.554 -2.571 -27.068 1.00 87.62 133 ASP A O 1
ATOM 1053 N N . ASP A 1 134 ? 10.329 -3.058 -25.258 1.00 84.12 134 ASP A N 1
ATOM 1054 C CA . ASP A 1 134 ? 9.366 -1.959 -25.404 1.00 84.12 134 ASP A CA 1
ATOM 1055 C C . ASP A 1 134 ? 9.842 -0.614 -24.821 1.00 84.12 134 ASP A C 1
ATOM 1057 O O . ASP A 1 134 ? 9.233 0.416 -25.109 1.00 84.12 134 ASP A O 1
ATOM 1061 N N . GLY A 1 135 ? 10.924 -0.597 -24.031 1.00 81.69 135 GLY A N 1
ATOM 1062 C CA . GLY A 1 135 ? 11.516 0.620 -23.459 1.00 81.69 135 GLY A CA 1
ATOM 1063 C C . GLY A 1 135 ? 10.682 1.329 -22.379 1.00 81.69 135 GLY A C 1
ATOM 1064 O O . GLY A 1 135 ? 11.045 2.432 -21.953 1.00 81.69 135 GLY A O 1
ATOM 1065 N N . VAL A 1 136 ? 9.569 0.724 -21.953 1.00 84.44 136 VAL A N 1
ATOM 1066 C CA . VAL A 1 136 ? 8.614 1.273 -20.965 1.00 84.44 136 VAL A CA 1
ATOM 1067 C C . VAL A 1 136 ? 8.277 0.281 -19.847 1.00 84.44 136 VAL A C 1
ATOM 1069 O O . VAL A 1 136 ? 7.528 0.599 -18.924 1.00 84.44 136 VAL A O 1
ATOM 1072 N N . SER A 1 137 ? 8.826 -0.930 -19.911 1.00 90.81 137 SER A N 1
ATOM 1073 C CA . SER A 1 137 ? 8.682 -1.944 -18.876 1.00 90.81 137 SER A CA 1
ATOM 1074 C C . SER A 1 137 ? 9.998 -2.653 -18.603 1.00 90.81 137 SER A C 1
ATOM 1076 O O . SER A 1 137 ? 10.897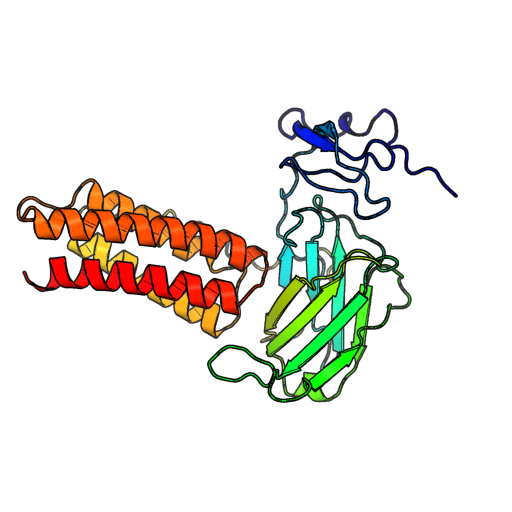 -2.702 -19.444 1.00 90.81 137 SER A O 1
ATOM 1078 N N . PHE A 1 138 ? 10.095 -3.243 -17.420 1.00 95.12 138 PHE A N 1
ATOM 1079 C CA . PHE A 1 138 ? 11.143 -4.201 -17.120 1.00 95.12 138 PHE A CA 1
ATOM 1080 C C . PHE A 1 138 ? 10.562 -5.606 -17.034 1.00 95.12 138 PHE A C 1
ATOM 1082 O O . PHE A 1 138 ? 9.403 -5.810 -16.663 1.00 95.12 138 PHE A O 1
ATOM 1089 N N . ILE A 1 139 ? 11.404 -6.596 -17.298 1.00 95.38 139 ILE A N 1
ATOM 1090 C CA . ILE A 1 139 ? 11.041 -8.004 -17.253 1.00 95.38 139 ILE A CA 1
ATOM 1091 C C . ILE A 1 139 ? 12.103 -8.823 -16.524 1.00 95.38 139 ILE A C 1
ATOM 1093 O O . ILE A 1 139 ? 13.302 -8.557 -16.593 1.00 95.38 139 ILE A O 1
ATOM 1097 N N . VAL A 1 140 ? 11.651 -9.864 -15.835 1.00 96.00 140 VAL A N 1
ATOM 1098 C CA . VAL A 1 140 ? 12.504 -10.921 -15.301 1.00 96.00 140 VAL A CA 1
ATOM 1099 C C . VAL A 1 140 ? 11.872 -12.273 -15.606 1.00 96.00 140 VAL A C 1
ATOM 1101 O O . VAL A 1 140 ? 10.667 -12.476 -15.455 1.00 96.00 140 VAL A O 1
ATOM 1104 N N . SER A 1 141 ? 12.703 -13.198 -16.081 1.00 95.06 141 SER A N 1
ATOM 1105 C CA . SER A 1 141 ? 12.335 -14.593 -16.317 1.00 95.06 141 SER A CA 1
ATOM 1106 C C . SER A 1 141 ? 13.189 -15.485 -15.430 1.00 95.06 141 SER A C 1
ATOM 1108 O O . SER A 1 141 ? 14.382 -15.661 -15.673 1.00 95.06 141 SER A O 1
ATOM 1110 N N . ASP A 1 142 ? 12.577 -16.047 -14.395 1.00 94.62 142 ASP A N 1
ATOM 1111 C CA . ASP A 1 142 ? 13.251 -16.835 -13.375 1.00 94.62 142 ASP A CA 1
ATOM 1112 C C . ASP A 1 142 ? 12.373 -18.003 -12.927 1.00 94.62 142 ASP A C 1
ATOM 1114 O O . ASP A 1 142 ? 11.197 -17.850 -12.598 1.00 94.62 142 ASP A O 1
ATOM 1118 N N . ARG A 1 143 ? 12.954 -19.203 -12.875 1.00 93.19 143 ARG A N 1
ATOM 1119 C CA . ARG A 1 143 ? 12.234 -20.413 -12.463 1.00 93.19 143 ARG A CA 1
ATOM 1120 C C . ARG A 1 143 ? 11.749 -20.345 -11.015 1.00 93.19 143 ARG A C 1
ATOM 1122 O O . ARG A 1 143 ? 10.754 -20.993 -10.708 1.00 93.19 143 ARG A O 1
ATOM 1129 N N . ARG A 1 144 ? 12.397 -19.558 -10.151 1.00 93.75 144 ARG A N 1
ATOM 1130 C CA . ARG A 1 144 ? 11.966 -19.337 -8.760 1.00 93.75 144 ARG A CA 1
ATOM 1131 C C . ARG A 1 144 ? 10.559 -18.743 -8.684 1.00 93.75 144 ARG A C 1
ATOM 1133 O O . ARG A 1 144 ? 9.764 -19.197 -7.873 1.00 93.75 144 ARG A O 1
ATOM 1140 N N . LEU A 1 145 ? 10.195 -17.857 -9.616 1.00 93.06 145 LEU A N 1
ATOM 1141 C CA . LEU A 1 145 ? 8.854 -17.253 -9.695 1.00 93.06 145 LEU A CA 1
ATOM 1142 C C . LEU A 1 145 ? 7.735 -18.255 -10.035 1.00 93.06 145 LEU A C 1
ATOM 1144 O O . LEU A 1 145 ? 6.553 -17.920 -9.989 1.00 93.06 145 LEU A O 1
ATOM 1148 N N . GLN A 1 146 ? 8.069 -19.497 -10.404 1.00 90.06 146 GLN A N 1
ATOM 1149 C CA . GLN A 1 146 ? 7.063 -20.553 -10.552 1.00 90.06 146 GLN A CA 1
ATOM 1150 C C . GLN A 1 146 ? 6.564 -21.060 -9.192 1.00 90.06 146 GLN A C 1
ATOM 1152 O O . GLN A 1 146 ? 5.414 -21.499 -9.104 1.00 90.06 146 GLN A O 1
ATOM 1157 N N . LEU A 1 147 ? 7.419 -20.992 -8.165 1.00 87.44 147 LEU A N 1
ATOM 1158 C CA . LEU A 1 147 ? 7.182 -21.494 -6.811 1.00 87.44 147 LEU A CA 1
ATOM 1159 C C . LEU A 1 147 ? 6.874 -20.344 -5.844 1.00 87.44 147 LEU A C 1
ATOM 1161 O O . LEU A 1 147 ? 5.851 -20.373 -5.164 1.00 87.44 147 LEU A O 1
ATOM 1165 N N . GLU A 1 148 ? 7.703 -19.300 -5.857 1.00 88.50 148 GLU A N 1
ATOM 1166 C CA . GLU A 1 148 ? 7.559 -18.113 -5.018 1.00 88.50 148 GLU A CA 1
ATOM 1167 C C . GLU A 1 148 ? 6.824 -17.004 -5.777 1.00 88.50 148 GLU A C 1
ATOM 1169 O O . GLU A 1 148 ? 7.363 -16.384 -6.694 1.00 88.50 148 GLU A O 1
ATOM 1174 N N . ARG A 1 149 ? 5.573 -16.750 -5.379 1.00 91.31 149 ARG A N 1
ATOM 1175 C CA . ARG A 1 149 ? 4.727 -15.684 -5.947 1.00 91.31 149 ARG A CA 1
ATOM 1176 C C . ARG A 1 149 ? 4.466 -14.530 -4.986 1.00 91.31 149 ARG A C 1
ATOM 1178 O O . ARG A 1 149 ? 3.680 -13.661 -5.337 1.00 91.31 149 ARG A O 1
ATOM 1185 N N . ASP A 1 150 ? 5.089 -14.566 -3.810 1.00 93.50 150 ASP A N 1
ATOM 1186 C CA . ASP A 1 150 ? 5.149 -13.486 -2.824 1.00 93.50 150 ASP A CA 1
ATOM 1187 C C . ASP A 1 150 ? 6.608 -13.027 -2.759 1.00 93.50 150 ASP A C 1
ATOM 1189 O O . ASP A 1 150 ? 7.501 -13.827 -2.465 1.00 93.50 150 ASP A O 1
ATOM 1193 N N . PHE A 1 151 ? 6.858 -11.787 -3.155 1.00 95.69 151 PHE A N 1
ATOM 1194 C CA . PHE A 1 151 ? 8.185 -11.183 -3.251 1.00 95.69 151 PHE A CA 1
ATOM 1195 C C . PHE A 1 151 ? 8.040 -9.665 -3.250 1.00 95.69 151 PHE A C 1
ATOM 1197 O O . PHE A 1 151 ? 6.949 -9.129 -3.432 1.00 95.69 151 PHE A O 1
ATOM 1204 N N . HIS A 1 152 ? 9.150 -8.950 -3.127 1.00 96.75 152 HIS A N 1
ATOM 1205 C CA . HIS A 1 152 ? 9.157 -7.502 -3.304 1.00 96.75 152 HIS A CA 1
ATOM 1206 C C . HIS A 1 152 ? 10.164 -7.080 -4.354 1.00 96.75 152 HIS A C 1
ATOM 1208 O O . HIS A 1 152 ? 11.137 -7.780 -4.635 1.00 96.75 152 HIS A O 1
ATOM 1214 N N . ILE A 1 153 ? 9.941 -5.909 -4.932 1.00 96.81 153 ILE A N 1
ATOM 1215 C CA . ILE A 1 153 ? 10.968 -5.220 -5.703 1.00 96.81 153 ILE A CA 1
ATOM 1216 C C . ILE A 1 153 ? 11.563 -4.091 -4.877 1.00 96.81 153 ILE A C 1
ATOM 1218 O O . ILE A 1 153 ? 10.933 -3.554 -3.963 1.00 96.81 153 ILE A O 1
ATOM 1222 N N . ARG A 1 154 ? 12.790 -3.727 -5.230 1.00 95.94 154 ARG A N 1
ATOM 1223 C CA . ARG A 1 154 ? 13.447 -2.506 -4.788 1.00 95.94 154 ARG A CA 1
ATOM 1224 C C . ARG A 1 154 ? 13.840 -1.702 -6.013 1.00 95.94 154 ARG A C 1
ATOM 1226 O O . ARG A 1 154 ? 14.471 -2.255 -6.916 1.00 95.94 154 ARG A O 1
ATOM 1233 N N . ILE A 1 155 ? 13.445 -0.435 -6.054 1.00 95.00 155 ILE A N 1
ATOM 1234 C CA . ILE A 1 155 ? 13.604 0.430 -7.224 1.00 95.00 155 ILE A CA 1
ATOM 1235 C C . ILE A 1 155 ? 14.185 1.790 -6.844 1.00 95.00 155 ILE A C 1
ATOM 1237 O O . ILE A 1 155 ? 13.846 2.377 -5.820 1.00 95.00 155 ILE A O 1
ATOM 1241 N N . ARG A 1 156 ? 15.064 2.298 -7.704 1.00 94.19 156 ARG A N 1
ATOM 1242 C CA . ARG A 1 156 ? 15.420 3.718 -7.777 1.00 94.19 156 ARG A CA 1
ATOM 1243 C C . ARG A 1 156 ? 14.775 4.300 -9.022 1.00 94.19 156 ARG A C 1
ATOM 1245 O O . ARG A 1 156 ? 14.916 3.698 -10.083 1.00 94.19 156 ARG A O 1
ATOM 1252 N N . PHE A 1 157 ? 14.134 5.457 -8.903 1.00 91.06 157 PHE A N 1
ATOM 1253 C CA . PHE A 1 157 ? 13.535 6.192 -10.022 1.00 91.06 157 PHE A CA 1
ATOM 1254 C C . PHE A 1 157 ? 14.488 7.229 -10.636 1.00 91.06 157 PHE A C 1
ATOM 1256 O O . PHE A 1 157 ? 14.257 7.707 -11.745 1.00 91.06 157 PHE A O 1
ATOM 1263 N N . LYS A 1 158 ? 15.569 7.573 -9.920 1.00 86.44 158 LYS A N 1
ATOM 1264 C CA . LYS A 1 158 ? 16.637 8.480 -10.370 1.00 86.44 158 LYS A CA 1
ATOM 1265 C C . LYS A 1 158 ? 17.992 7.784 -10.259 1.00 86.44 158 LYS A C 1
ATOM 1267 O O . LYS A 1 158 ? 18.211 6.994 -9.341 1.00 86.44 158 LYS A O 1
ATOM 1272 N N . GLN A 1 159 ? 18.933 8.123 -11.141 1.00 79.38 159 GLN A N 1
ATOM 1273 C CA . GLN A 1 159 ? 20.279 7.529 -11.133 1.00 79.38 159 GLN A CA 1
ATOM 1274 C C . GLN A 1 159 ? 21.068 7.812 -9.843 1.00 79.38 159 GLN A C 1
ATOM 1276 O O . GLN A 1 159 ? 21.879 6.987 -9.431 1.00 79.38 159 GLN A O 1
ATOM 1281 N N . ASP A 1 160 ? 20.837 8.959 -9.207 1.00 81.31 160 ASP A N 1
ATOM 1282 C CA . ASP A 1 160 ? 21.514 9.410 -7.988 1.00 81.31 160 ASP A CA 1
ATOM 1283 C C . ASP A 1 160 ? 20.693 9.175 -6.707 1.00 81.31 160 ASP A C 1
ATOM 1285 O O . ASP A 1 160 ? 21.119 9.560 -5.612 1.00 81.31 160 ASP A O 1
ATOM 1289 N N . GLN A 1 161 ? 19.532 8.522 -6.820 1.00 86.00 161 GLN A N 1
ATOM 1290 C CA . GLN A 1 161 ? 18.695 8.191 -5.674 1.00 86.00 161 GLN A CA 1
ATOM 1291 C C . GLN A 1 161 ? 19.446 7.227 -4.746 1.00 86.00 161 GLN A C 1
ATOM 1293 O O . GLN A 1 161 ? 19.870 6.150 -5.158 1.00 86.00 161 GLN A O 1
ATOM 1298 N N . LYS A 1 162 ? 19.629 7.618 -3.481 1.00 86.19 162 LYS A N 1
ATOM 1299 C CA . LYS A 1 162 ? 20.360 6.799 -2.499 1.00 86.19 162 LYS A CA 1
ATOM 1300 C C . LYS A 1 162 ? 19.513 5.658 -1.950 1.00 86.19 162 LYS A C 1
ATOM 1302 O O . LYS A 1 162 ? 19.991 4.533 -1.855 1.00 86.19 162 LYS A O 1
ATOM 1307 N N . GLU A 1 163 ? 18.275 5.975 -1.596 1.00 89.50 163 GLU A N 1
ATOM 1308 C CA . GLU A 1 163 ? 17.324 5.029 -1.020 1.00 89.50 163 GLU A CA 1
ATOM 1309 C C . GLU A 1 163 ? 16.546 4.314 -2.123 1.00 89.50 163 GLU A C 1
ATOM 1311 O O . GLU A 1 163 ? 16.243 4.900 -3.159 1.00 89.50 163 GLU A O 1
ATOM 1316 N N . GLU A 1 164 ? 16.210 3.049 -1.907 1.00 92.56 164 GLU A N 1
ATOM 1317 C CA . GLU A 1 164 ? 15.340 2.294 -2.809 1.00 92.56 164 GLU A CA 1
ATOM 1318 C C . GLU A 1 164 ? 13.917 2.278 -2.257 1.00 92.56 164 GLU A C 1
ATOM 1320 O O . GLU A 1 164 ? 13.711 1.944 -1.087 1.00 92.56 164 GLU A O 1
ATOM 1325 N N . ASP A 1 165 ? 12.941 2.546 -3.118 1.00 93.38 165 ASP A N 1
ATOM 1326 C CA . ASP A 1 165 ? 11.538 2.318 -2.794 1.00 93.38 165 ASP A CA 1
ATOM 1327 C C . ASP A 1 165 ? 11.246 0.815 -2.859 1.00 93.38 165 ASP A C 1
ATOM 1329 O O . ASP A 1 165 ? 11.771 0.096 -3.717 1.00 93.38 165 ASP A O 1
ATOM 1333 N N . ARG A 1 166 ? 10.429 0.333 -1.920 1.00 94.75 166 ARG A N 1
ATOM 1334 C CA . ARG A 1 166 ? 10.034 -1.071 -1.780 1.00 94.75 166 ARG A CA 1
ATOM 1335 C C . ARG A 1 166 ? 8.577 -1.227 -2.183 1.00 94.75 166 ARG A C 1
ATOM 1337 O O . ARG A 1 166 ? 7.747 -0.470 -1.699 1.00 94.75 166 ARG A O 1
ATOM 1344 N N . PHE A 1 167 ? 8.290 -2.262 -2.969 1.00 96.69 167 PHE A N 1
ATOM 1345 C CA . PHE A 1 167 ? 6.923 -2.646 -3.313 1.00 96.69 167 PHE A CA 1
ATOM 1346 C C . PHE A 1 167 ? 6.756 -4.161 -3.218 1.00 96.69 167 PHE A C 1
ATOM 1348 O O . PHE A 1 167 ? 7.454 -4.909 -3.908 1.00 96.69 167 PHE A O 1
ATOM 1355 N N . ASP A 1 168 ? 5.855 -4.607 -2.353 1.00 97.00 168 ASP A N 1
ATOM 1356 C CA . ASP A 1 168 ? 5.544 -6.006 -2.082 1.00 97.00 168 ASP A CA 1
ATOM 1357 C C . ASP A 1 168 ? 4.388 -6.487 -2.978 1.00 97.00 168 ASP A C 1
ATOM 1359 O O . ASP A 1 168 ? 3.307 -5.899 -3.018 1.00 97.00 168 ASP A O 1
ATOM 1363 N N . PHE A 1 169 ? 4.606 -7.596 -3.683 1.00 96.00 169 PHE A N 1
ATOM 1364 C CA . PHE A 1 169 ? 3.664 -8.199 -4.620 1.00 96.00 169 PHE A CA 1
ATOM 1365 C C . PHE A 1 169 ? 3.333 -9.633 -4.208 1.00 96.00 169 PHE A C 1
ATOM 1367 O O . PHE A 1 169 ? 4.235 -10.426 -3.948 1.00 96.00 169 PHE A O 1
ATOM 1374 N N . ALA A 1 170 ? 2.047 -10.004 -4.262 1.00 94.62 170 ALA A N 1
ATOM 1375 C CA . ALA A 1 170 ? 1.631 -11.404 -4.203 1.00 94.62 170 ALA A CA 1
ATOM 1376 C C . ALA A 1 170 ? 0.637 -11.772 -5.310 1.00 94.62 170 ALA A C 1
ATOM 1378 O O . ALA A 1 170 ? -0.463 -11.224 -5.387 1.00 94.62 170 ALA A O 1
ATOM 1379 N N . PHE A 1 171 ? 0.993 -12.762 -6.132 1.00 93.00 171 PHE A N 1
ATOM 1380 C CA . PHE A 1 171 ? 0.160 -13.229 -7.244 1.00 93.00 171 PHE A CA 1
ATOM 1381 C C . PHE A 1 171 ? -0.493 -14.584 -6.951 1.00 93.00 171 PHE A C 1
ATOM 1383 O O . PHE A 1 171 ? 0.154 -15.633 -6.953 1.00 93.00 171 PHE A O 1
ATOM 1390 N N . TYR A 1 172 ? -1.816 -14.578 -6.781 1.00 88.88 172 TYR A N 1
ATOM 1391 C CA . TYR A 1 172 ? -2.622 -15.800 -6.618 1.00 88.88 172 TYR A CA 1
ATOM 1392 C C . TYR A 1 172 ? -3.127 -16.376 -7.948 1.00 88.88 172 TYR A C 1
ATOM 1394 O O . TYR A 1 172 ? -3.518 -17.541 -8.014 1.00 88.88 172 TYR A O 1
ATOM 1402 N N . ALA A 1 173 ? -3.085 -15.578 -9.013 1.00 88.88 173 ALA A N 1
ATOM 1403 C CA . ALA A 1 173 ? -3.419 -15.949 -10.382 1.00 88.88 173 ALA A CA 1
ATOM 1404 C C . ALA A 1 173 ? -2.485 -15.211 -11.353 1.00 88.88 173 ALA A C 1
ATOM 1406 O O . ALA A 1 173 ? -1.837 -14.238 -10.967 1.00 88.88 173 ALA A O 1
ATOM 1407 N N . TYR A 1 174 ? -2.411 -15.683 -12.598 1.00 89.88 174 TYR A N 1
ATOM 1408 C CA . TYR A 1 174 ? -1.656 -14.995 -13.644 1.00 89.88 174 TYR A CA 1
ATOM 1409 C C . TYR A 1 174 ? -2.422 -13.772 -14.155 1.00 89.88 174 TYR A C 1
ATOM 1411 O O . TYR A 1 174 ? -3.646 -13.822 -14.309 1.00 89.88 174 TYR A O 1
ATOM 1419 N N . SER A 1 175 ? -1.693 -12.687 -14.412 1.00 89.19 175 SER A N 1
ATOM 1420 C CA . SER A 1 175 ? -2.234 -11.433 -14.940 1.00 89.19 175 SER A CA 1
ATOM 1421 C C . SER A 1 175 ? -2.726 -11.618 -16.374 1.00 89.19 175 SER A C 1
ATOM 1423 O O . SER A 1 175 ? -2.069 -12.268 -17.187 1.00 89.19 175 SER A O 1
ATOM 1425 N N . GLN A 1 176 ? -3.875 -11.027 -16.695 1.00 80.00 176 GLN A N 1
ATOM 1426 C CA . GLN A 1 176 ? -4.448 -11.053 -18.041 1.00 80.00 176 GLN A CA 1
ATOM 1427 C C . GLN A 1 176 ? -3.985 -9.819 -18.819 1.00 80.00 176 GLN A C 1
ATOM 1429 O O . GLN A 1 176 ? -4.643 -8.784 -18.801 1.00 80.00 176 GLN A O 1
ATOM 1434 N N . THR A 1 177 ? -2.849 -9.928 -19.507 1.00 66.94 177 THR A N 1
ATOM 1435 C CA . THR A 1 177 ? -2.222 -8.792 -20.208 1.00 66.94 177 THR A CA 1
ATOM 1436 C C . THR A 1 177 ? -2.824 -8.487 -21.583 1.00 66.94 177 THR A C 1
ATOM 1438 O O . THR A 1 177 ? -2.508 -7.455 -22.165 1.00 66.94 177 THR A O 1
ATOM 1441 N N . ASP A 1 178 ? -3.691 -9.361 -22.106 1.00 59.72 178 ASP A N 1
ATOM 1442 C CA . ASP A 1 178 ? -4.271 -9.245 -23.456 1.00 59.72 178 ASP A CA 1
ATOM 1443 C C . ASP A 1 178 ? -5.452 -8.256 -23.537 1.00 59.72 178 ASP A C 1
ATOM 1445 O O . ASP A 1 178 ? -5.953 -7.973 -24.625 1.00 59.72 178 ASP A O 1
ATOM 1449 N N . ASN A 1 179 ? -5.883 -7.701 -22.399 1.00 50.94 179 ASN A N 1
ATOM 1450 C CA . ASN A 1 179 ? -6.866 -6.624 -22.323 1.00 50.94 179 ASN A CA 1
ATOM 1451 C C . ASN A 1 179 ? -6.215 -5.373 -21.706 1.00 50.94 179 ASN A C 1
ATOM 1453 O O . ASN A 1 179 ? -6.234 -5.237 -20.486 1.00 50.94 179 ASN A O 1
ATOM 1457 N N . PRO A 1 180 ? -5.726 -4.409 -22.513 1.00 47.91 180 PRO A N 1
ATOM 1458 C CA . PRO A 1 180 ? -5.264 -3.098 -22.028 1.00 47.91 180 PRO A CA 1
ATOM 1459 C C . PRO A 1 180 ? -6.405 -2.202 -21.497 1.00 47.91 180 PRO A C 1
ATOM 1461 O O . PRO A 1 180 ? -6.244 -1.004 -21.288 1.00 47.91 180 PRO A O 1
ATOM 1464 N N . SER A 1 181 ? -7.597 -2.766 -21.307 1.00 45.75 181 SER A N 1
ATOM 1465 C CA . SER A 1 181 ? -8.670 -2.196 -20.504 1.00 45.75 181 SER A CA 1
ATOM 1466 C C . SER A 1 181 ? -8.986 -3.207 -19.416 1.00 45.75 181 SER A C 1
ATOM 1468 O O . SER A 1 181 ? -9.829 -4.090 -19.587 1.00 45.75 181 SER A O 1
ATOM 1470 N N . GLY A 1 182 ? -8.250 -3.103 -18.312 1.00 37.78 182 GLY A N 1
ATOM 1471 C CA . GLY A 1 182 ? -8.476 -3.858 -17.092 1.00 37.78 182 GLY A CA 1
ATOM 1472 C C . GLY A 1 182 ? -9.772 -3.433 -16.413 1.00 37.78 182 GLY A C 1
ATOM 1473 O O . GLY A 1 182 ? -9.753 -2.869 -15.328 1.00 37.78 182 GLY A O 1
ATOM 1474 N N . ALA A 1 183 ? -10.917 -3.757 -17.013 1.00 33.50 183 ALA A N 1
ATOM 1475 C CA . ALA A 1 183 ? -12.107 -4.020 -16.225 1.00 33.50 183 ALA A CA 1
ATOM 1476 C C . ALA A 1 183 ? -11.826 -5.288 -15.402 1.00 33.50 183 ALA A C 1
ATOM 1478 O O . ALA A 1 183 ? -12.211 -6.397 -15.777 1.00 33.50 183 ALA A O 1
ATOM 1479 N N . LEU A 1 184 ? -11.132 -5.139 -14.269 1.00 36.88 184 LEU A N 1
ATOM 1480 C CA . LEU A 1 184 ? -11.373 -6.039 -13.149 1.00 36.88 184 LEU A CA 1
ATOM 1481 C C . LEU A 1 184 ? -12.878 -5.983 -12.848 1.00 36.88 184 LEU A C 1
ATOM 1483 O O . LEU A 1 184 ? -13.501 -4.937 -13.071 1.00 36.88 184 LEU A O 1
ATOM 1487 N N . PRO A 1 185 ? -13.498 -7.075 -12.359 1.00 33.41 185 PRO A N 1
ATOM 1488 C CA . PRO A 1 185 ? -14.833 -6.966 -11.807 1.00 33.41 185 PRO A CA 1
ATOM 1489 C C . PRO A 1 185 ? -14.765 -5.835 -10.794 1.00 33.41 185 PRO A C 1
ATOM 1491 O O . PRO A 1 185 ? -13.996 -5.897 -9.833 1.00 33.41 185 PRO A O 1
ATOM 1494 N N . THR A 1 186 ? -15.523 -4.780 -11.066 1.00 31.86 186 THR A N 1
ATOM 1495 C CA . THR A 1 186 ? -15.809 -3.721 -10.124 1.00 31.86 186 THR A CA 1
ATOM 1496 C C . THR A 1 186 ? -16.464 -4.414 -8.939 1.00 31.86 186 THR A C 1
ATOM 1498 O O . THR A 1 186 ? -17.679 -4.483 -8.814 1.00 31.86 186 THR A O 1
ATOM 1501 N N . ASN A 1 187 ? -15.650 -4.889 -8.000 1.00 35.91 187 ASN A N 1
ATOM 1502 C CA . ASN A 1 187 ? -16.057 -5.003 -6.614 1.00 35.91 187 ASN A CA 1
ATOM 1503 C C . ASN A 1 187 ? -16.090 -3.589 -6.016 1.00 35.91 187 ASN A C 1
ATOM 1505 O O . ASN A 1 187 ? -15.719 -3.371 -4.871 1.00 35.91 187 ASN A O 1
ATOM 1509 N N . THR A 1 188 ? -16.645 -2.633 -6.765 1.00 35.50 188 THR A N 1
ATOM 1510 C CA . THR A 1 188 ? -17.359 -1.476 -6.248 1.00 35.50 188 THR A CA 1
ATOM 1511 C C . THR A 1 188 ? -18.670 -1.985 -5.659 1.00 35.50 188 THR A C 1
ATOM 1513 O O . THR A 1 188 ? -19.761 -1.542 -5.999 1.00 35.50 188 THR A O 1
ATOM 1516 N N . SER A 1 189 ? -18.583 -2.934 -4.728 1.00 36.84 189 SER A N 1
ATOM 1517 C CA . SER A 1 189 ? -19.544 -2.922 -3.650 1.00 36.84 189 SER A CA 1
ATOM 1518 C C . SER A 1 189 ? -19.084 -1.785 -2.751 1.00 36.84 189 SER A C 1
ATOM 1520 O O . SER A 1 189 ? -18.468 -2.012 -1.713 1.00 36.84 189 SER A O 1
ATOM 1522 N N . THR A 1 190 ? -19.397 -0.552 -3.153 1.00 44.22 190 THR A N 1
ATOM 1523 C CA . THR A 1 190 ? -19.626 0.550 -2.221 1.00 44.22 190 THR A CA 1
ATOM 1524 C C . THR A 1 190 ? -20.856 0.176 -1.400 1.00 44.22 190 THR A C 1
ATOM 1526 O O . THR A 1 190 ? -21.923 0.774 -1.502 1.00 44.22 190 THR A O 1
ATOM 1529 N N . ALA A 1 191 ? -20.732 -0.890 -0.605 1.00 55.12 191 ALA A N 1
ATOM 1530 C CA . ALA A 1 191 ? -21.633 -1.109 0.497 1.00 55.12 191 ALA A CA 1
ATOM 1531 C C . ALA A 1 191 ? -21.430 0.120 1.372 1.00 55.12 191 ALA A C 1
ATOM 1533 O O . ALA A 1 191 ? -20.354 0.318 1.930 1.00 55.12 191 ALA A O 1
ATOM 1534 N N . THR A 1 192 ? -22.422 1.004 1.380 1.00 71.12 192 THR A N 1
ATOM 1535 C CA . THR A 1 192 ? -22.424 2.161 2.263 1.00 71.12 192 THR A CA 1
ATOM 1536 C C . THR A 1 192 ? -22.143 1.654 3.670 1.00 71.12 192 THR A C 1
ATOM 1538 O O . THR A 1 192 ? -22.831 0.741 4.133 1.00 71.12 192 THR A O 1
ATOM 1541 N N . LEU A 1 193 ? -21.114 2.199 4.324 1.00 80.25 193 LEU A N 1
ATOM 1542 C CA . LEU A 1 193 ? -20.815 1.857 5.707 1.00 80.25 193 LEU A CA 1
ATOM 1543 C C . LEU A 1 193 ? -22.060 2.154 6.546 1.00 80.25 193 LEU A C 1
ATOM 1545 O O . LEU A 1 193 ? -22.486 3.301 6.665 1.00 80.25 193 LEU A O 1
ATOM 1549 N N . ILE A 1 194 ? -22.659 1.107 7.105 1.00 86.06 194 ILE A N 1
ATOM 1550 C CA . ILE A 1 194 ? -23.752 1.244 8.062 1.00 86.06 194 ILE A CA 1
ATOM 1551 C C . ILE A 1 194 ? -23.098 1.432 9.425 1.00 86.06 194 ILE A C 1
ATOM 1553 O O . ILE A 1 194 ? -22.472 0.502 9.931 1.00 86.06 194 ILE A O 1
ATOM 1557 N N . ILE A 1 195 ? -23.229 2.632 9.990 1.00 88.56 195 ILE A N 1
ATOM 1558 C CA . ILE A 1 195 ? -22.760 2.953 11.340 1.00 88.56 195 ILE A CA 1
ATOM 1559 C C . ILE A 1 195 ? -23.853 2.515 12.328 1.00 88.56 195 ILE A C 1
ATOM 1561 O O . ILE A 1 195 ? -24.959 3.050 12.261 1.00 88.56 195 ILE A O 1
ATOM 1565 N N . PRO A 1 196 ? -23.602 1.526 13.205 1.00 90.94 196 PRO A N 1
ATOM 1566 C CA . PRO A 1 196 ? -24.576 1.108 14.209 1.00 90.94 196 PRO A CA 1
ATOM 1567 C C . PRO A 1 196 ? -24.779 2.160 15.308 1.00 90.94 196 PRO A C 1
ATOM 1569 O O . PRO A 1 196 ? -23.852 2.885 15.654 1.00 90.94 196 PRO A O 1
ATOM 1572 N N . ASP A 1 197 ? -25.960 2.163 15.932 1.00 89.12 197 ASP A N 1
ATOM 1573 C CA . ASP A 1 197 ? -26.310 3.141 16.976 1.00 89.12 197 ASP A CA 1
ATOM 1574 C C . ASP A 1 197 ? -25.858 2.744 18.397 1.00 89.12 197 ASP A C 1
ATOM 1576 O O . ASP A 1 197 ? -25.923 3.567 19.312 1.00 89.12 197 ASP A O 1
ATOM 1580 N N . SER A 1 198 ? -25.431 1.490 18.618 1.00 91.50 198 SER A N 1
ATOM 1581 C CA . SER A 1 198 ? -25.026 1.003 19.948 1.00 91.50 198 SER A CA 1
ATOM 1582 C C . SER A 1 198 ? -23.507 0.820 20.078 1.00 91.50 198 SER A C 1
ATOM 1584 O O . SER A 1 198 ? -22.874 0.323 19.138 1.00 91.50 198 SER A O 1
ATOM 1586 N N . PRO A 1 199 ? -22.910 1.133 21.248 1.00 92.19 199 PRO A N 1
ATOM 1587 C CA . PRO A 1 199 ? -21.476 0.955 21.486 1.00 92.19 199 PRO A CA 1
ATOM 1588 C C . PRO A 1 199 ? -20.972 -0.470 21.221 1.00 92.19 199 PRO A C 1
ATOM 1590 O O . PRO A 1 199 ? -19.909 -0.672 20.634 1.00 92.19 199 PRO A O 1
ATOM 1593 N N . GLU A 1 200 ? -21.750 -1.480 21.614 1.00 90.88 200 GLU A N 1
ATOM 1594 C CA . GLU A 1 200 ? -21.400 -2.889 21.433 1.00 90.88 200 GLU A CA 1
ATOM 1595 C C . GLU A 1 200 ? -21.414 -3.290 19.950 1.00 90.88 200 GLU A C 1
ATOM 1597 O O . GLU A 1 200 ? -20.527 -4.016 19.494 1.00 90.88 200 GLU A O 1
ATOM 1602 N N . ALA A 1 201 ? -22.385 -2.787 19.179 1.00 92.38 201 ALA A N 1
ATOM 1603 C CA . ALA A 1 201 ? -22.476 -3.042 17.746 1.00 92.38 201 ALA A CA 1
ATOM 1604 C C . ALA A 1 201 ? -21.367 -2.315 16.970 1.00 92.38 201 ALA A C 1
ATOM 1606 O O . ALA A 1 201 ? -20.770 -2.908 16.071 1.00 92.38 201 ALA A O 1
ATOM 1607 N N . LEU A 1 202 ? -21.034 -1.078 17.358 1.00 94.50 202 LEU A N 1
ATOM 1608 C CA . LEU A 1 202 ? -19.894 -0.324 16.824 1.00 94.50 202 LEU A CA 1
ATOM 1609 C C . LEU A 1 202 ? -18.578 -1.080 17.033 1.00 94.50 202 LEU A C 1
ATOM 1611 O O . LEU A 1 202 ? -17.808 -1.264 16.090 1.00 94.50 202 LEU A O 1
ATOM 1615 N N . LEU A 1 203 ? -18.339 -1.577 18.251 1.00 93.81 203 LEU A N 1
ATOM 1616 C CA . LEU A 1 203 ? -17.144 -2.355 18.570 1.00 93.81 203 LEU A CA 1
ATOM 1617 C C . LEU A 1 203 ? -17.084 -3.676 17.786 1.00 93.81 203 LEU A C 1
ATOM 1619 O O . LEU A 1 203 ? -16.018 -4.033 17.286 1.00 93.81 203 LEU A O 1
ATOM 1623 N N . SER A 1 204 ? -18.205 -4.392 17.658 1.00 93.44 204 SER A N 1
ATOM 1624 C CA . SER A 1 204 ? -18.270 -5.630 16.869 1.00 93.44 204 SER A CA 1
ATOM 1625 C C . SER A 1 204 ? -17.949 -5.372 15.398 1.00 93.44 204 SER A C 1
ATOM 1627 O O . SER A 1 204 ? -17.083 -6.037 14.832 1.00 93.44 204 SER A O 1
ATOM 1629 N N . ALA A 1 205 ? -18.585 -4.364 14.793 1.00 95.19 205 ALA A N 1
ATOM 1630 C CA . ALA A 1 205 ? -18.328 -3.986 13.408 1.00 95.19 205 ALA A CA 1
ATOM 1631 C C . ALA A 1 205 ? -16.857 -3.598 13.201 1.00 95.19 205 ALA A C 1
ATOM 1633 O O . ALA A 1 205 ? -16.249 -3.997 12.210 1.00 95.19 205 ALA A O 1
ATOM 1634 N N . MET A 1 206 ? -16.263 -2.868 14.149 1.00 95.44 206 MET A N 1
ATOM 1635 C CA . MET A 1 206 ? -14.862 -2.452 14.095 1.00 95.44 206 MET A CA 1
ATOM 1636 C C . MET A 1 206 ? -13.899 -3.645 14.152 1.00 95.44 206 MET A C 1
ATOM 1638 O O . MET A 1 206 ? -12.933 -3.680 13.391 1.00 95.44 206 MET A O 1
ATOM 1642 N N . LEU A 1 207 ? -14.174 -4.644 15.000 1.00 95.88 207 LEU A N 1
ATOM 1643 C CA . LEU A 1 207 ? -13.380 -5.875 15.077 1.00 95.88 207 LEU A CA 1
ATOM 1644 C C . LEU A 1 207 ? -13.373 -6.632 13.744 1.00 95.88 207 LEU A C 1
ATOM 1646 O O . LEU A 1 207 ? -12.303 -7.025 13.286 1.00 95.88 207 LEU A O 1
ATOM 1650 N N . GLU A 1 208 ? -14.522 -6.746 13.073 1.00 96.25 208 GLU A N 1
ATOM 1651 C CA . GLU A 1 208 ? -14.607 -7.362 11.739 1.00 96.25 208 GLU A CA 1
ATOM 1652 C C . GLU A 1 208 ? -13.718 -6.641 10.710 1.00 96.25 208 GLU A C 1
ATOM 1654 O O . GLU A 1 208 ? -13.088 -7.279 9.863 1.00 96.25 208 GLU A O 1
ATOM 1659 N N . ARG A 1 209 ? -13.635 -5.302 10.775 1.00 97.38 209 ARG A N 1
ATOM 1660 C CA . ARG A 1 209 ? -12.796 -4.515 9.854 1.00 97.38 209 ARG A CA 1
ATOM 1661 C C . ARG A 1 209 ? -11.320 -4.730 10.149 1.00 97.38 209 ARG A C 1
ATOM 1663 O O . ARG A 1 209 ? -10.553 -4.941 9.215 1.00 97.38 209 ARG A O 1
ATOM 1670 N N . VAL A 1 210 ? -10.930 -4.741 11.422 1.00 97.44 210 VAL A N 1
ATOM 1671 C CA . VAL A 1 210 ? -9.549 -5.039 11.833 1.00 97.44 210 VAL A CA 1
ATOM 1672 C C . VAL A 1 210 ? -9.135 -6.447 11.395 1.00 97.44 210 VAL A C 1
ATOM 1674 O O . VAL A 1 210 ? -8.052 -6.610 10.839 1.00 97.44 210 VAL A O 1
ATOM 1677 N N . GLU A 1 211 ? -9.999 -7.451 11.555 1.00 97.88 211 GLU A N 1
ATOM 1678 C CA . GLU A 1 211 ? -9.744 -8.812 11.057 1.00 97.88 211 GLU A CA 1
ATOM 1679 C C . GLU A 1 211 ? -9.593 -8.845 9.528 1.00 97.88 211 GLU A C 1
ATOM 1681 O O . GLU A 1 211 ? -8.709 -9.522 8.993 1.00 97.88 211 GLU A O 1
ATOM 1686 N N . LYS A 1 212 ? -10.413 -8.073 8.803 1.00 97.88 212 LYS A N 1
ATOM 1687 C CA . LYS A 1 212 ? -10.303 -7.943 7.346 1.00 97.88 212 LYS A CA 1
ATOM 1688 C C . LYS A 1 212 ? -8.983 -7.287 6.927 1.00 97.88 212 LYS A C 1
ATOM 1690 O O . LYS A 1 212 ? -8.345 -7.803 6.011 1.00 97.88 212 LYS A O 1
ATOM 1695 N N . VAL A 1 213 ? -8.552 -6.210 7.593 1.00 98.19 213 VAL A N 1
ATOM 1696 C CA . VAL A 1 213 ? -7.241 -5.576 7.348 1.00 98.19 213 VAL A CA 1
ATOM 1697 C C . VAL A 1 213 ? -6.116 -6.589 7.568 1.00 98.19 213 VAL A C 1
ATOM 1699 O O . VAL A 1 213 ? -5.264 -6.752 6.696 1.00 98.19 213 VAL A O 1
ATOM 1702 N N . GLU A 1 214 ? -6.142 -7.330 8.680 1.00 98.38 214 GLU A N 1
ATOM 1703 C CA . GLU A 1 214 ? -5.127 -8.348 8.978 1.00 98.38 214 GLU A CA 1
ATOM 1704 C C . GLU A 1 214 ? -5.041 -9.408 7.873 1.00 98.38 214 GLU A C 1
ATOM 1706 O O . GLU A 1 214 ? -3.957 -9.777 7.419 1.00 98.38 214 GLU A O 1
ATOM 1711 N N . MET A 1 215 ? -6.196 -9.903 7.427 1.00 97.56 215 MET A N 1
ATOM 1712 C CA . MET A 1 215 ? -6.291 -10.913 6.377 1.00 97.56 215 MET A CA 1
ATOM 1713 C C . MET A 1 215 ? -5.744 -10.408 5.038 1.00 97.56 215 MET A C 1
ATOM 1715 O O . MET A 1 215 ? -5.060 -11.163 4.343 1.00 97.56 215 MET A O 1
ATOM 1719 N N . LEU A 1 216 ? -6.011 -9.149 4.682 1.00 96.94 216 LEU A N 1
ATOM 1720 C CA . LEU A 1 216 ? -5.495 -8.535 3.460 1.00 96.94 216 LEU A CA 1
ATOM 1721 C C . LEU A 1 216 ? -3.973 -8.351 3.518 1.00 96.94 216 LEU A C 1
ATOM 1723 O O . LEU A 1 216 ? -3.292 -8.740 2.569 1.00 96.94 216 LEU A O 1
ATOM 1727 N N . ILE A 1 217 ? -3.430 -7.875 4.645 1.00 97.00 217 ILE A N 1
ATOM 1728 C CA . ILE A 1 217 ? -1.977 -7.740 4.852 1.00 97.00 217 ILE A CA 1
ATOM 1729 C C . ILE A 1 217 ? -1.285 -9.104 4.782 1.00 97.00 217 ILE A C 1
ATOM 1731 O O . ILE A 1 217 ? -0.309 -9.268 4.049 1.00 97.00 217 ILE A O 1
ATOM 1735 N N . LYS A 1 218 ? -1.825 -10.124 5.466 1.00 94.88 218 LYS A N 1
ATOM 1736 C CA . LYS A 1 218 ? -1.298 -11.501 5.411 1.00 94.88 218 LYS A CA 1
ATOM 1737 C C . LYS A 1 218 ? -1.260 -12.054 3.989 1.00 94.88 218 LYS A C 1
ATOM 1739 O O . LYS A 1 218 ? -0.409 -12.881 3.682 1.00 94.88 218 LYS A O 1
ATOM 1744 N N . ARG A 1 219 ? -2.179 -11.604 3.132 1.00 93.31 219 ARG A N 1
ATOM 1745 C CA . ARG A 1 219 ? -2.259 -11.990 1.722 1.00 93.31 219 ARG A CA 1
ATOM 1746 C C . ARG A 1 219 ? -1.516 -11.034 0.778 1.00 93.31 219 ARG A C 1
ATOM 1748 O O . ARG A 1 219 ? -1.648 -11.207 -0.430 1.00 93.31 219 ARG A O 1
ATOM 1755 N N . SER A 1 220 ? -0.790 -10.044 1.294 1.00 93.88 220 SER A N 1
ATOM 1756 C CA . SER A 1 220 ? -0.145 -8.967 0.524 1.00 93.88 220 SER A CA 1
ATOM 1757 C C . SER A 1 220 ? -1.102 -8.261 -0.463 1.00 93.88 220 SER A C 1
ATOM 1759 O O . SER A 1 220 ? -0.682 -7.789 -1.514 1.00 93.88 220 SER A O 1
ATOM 1761 N N . ARG A 1 221 ? -2.403 -8.177 -0.140 1.00 93.06 221 ARG A N 1
ATOM 1762 C CA . ARG A 1 221 ? -3.410 -7.413 -0.908 1.00 93.06 221 ARG A CA 1
ATOM 1763 C C . ARG A 1 221 ? -3.461 -5.972 -0.400 1.00 93.06 221 ARG A C 1
ATOM 1765 O O . ARG A 1 221 ? -4.441 -5.553 0.212 1.00 93.06 221 ARG A O 1
ATOM 1772 N N . LEU A 1 222 ? -2.345 -5.266 -0.563 1.00 93.62 222 LEU A N 1
ATOM 1773 C CA . LEU A 1 222 ? -2.088 -3.984 0.100 1.00 93.62 222 LEU A CA 1
ATOM 1774 C C . LEU A 1 222 ? -2.972 -2.847 -0.427 1.00 93.62 222 LEU A C 1
ATOM 1776 O O . LEU A 1 222 ? -3.501 -2.084 0.371 1.00 93.62 222 LEU A O 1
ATOM 1780 N N . ASN A 1 223 ? -3.253 -2.814 -1.728 1.00 87.19 223 ASN A N 1
ATOM 1781 C CA . ASN A 1 223 ? -4.131 -1.828 -2.372 1.00 87.19 223 ASN A CA 1
ATOM 1782 C C . ASN A 1 223 ? -5.618 -1.927 -1.957 1.00 87.19 223 ASN A C 1
ATOM 1784 O O . ASN A 1 223 ? -6.451 -1.155 -2.416 1.00 87.19 223 ASN A O 1
ATOM 1788 N N . GLU A 1 224 ? -5.979 -2.888 -1.103 1.00 91.00 224 GLU A N 1
ATOM 1789 C CA . GLU A 1 224 ? -7.347 -3.083 -0.612 1.00 91.00 224 GLU A CA 1
ATOM 1790 C C . GLU A 1 224 ? -7.490 -2.817 0.891 1.00 91.00 224 GLU A C 1
ATOM 1792 O O . GLU A 1 224 ? -8.603 -2.885 1.420 1.00 91.00 224 GLU A O 1
ATOM 1797 N N . ILE A 1 225 ? -6.390 -2.539 1.603 1.00 95.19 225 ILE A N 1
ATOM 1798 C CA . ILE A 1 225 ? -6.425 -2.369 3.063 1.00 95.19 225 ILE A CA 1
ATOM 1799 C C . ILE A 1 225 ? -7.057 -1.042 3.484 1.00 95.19 225 ILE A C 1
ATOM 1801 O O . ILE A 1 225 ? -7.606 -0.971 4.584 1.00 95.19 225 ILE A O 1
ATOM 1805 N N . TYR A 1 226 ? -7.011 -0.022 2.618 1.00 92.56 226 TYR A N 1
ATOM 1806 C CA . TYR A 1 226 ? -7.477 1.330 2.927 1.00 92.56 226 TYR A CA 1
ATOM 1807 C C . TYR A 1 226 ? -8.952 1.348 3.334 1.00 92.56 226 TYR A C 1
ATOM 1809 O O . TYR A 1 226 ? -9.302 1.917 4.365 1.00 92.56 226 TYR A O 1
ATOM 1817 N N . LEU A 1 227 ? -9.815 0.658 2.581 1.00 92.75 227 LEU A N 1
ATOM 1818 C CA . LEU A 1 227 ? -11.256 0.705 2.796 1.00 92.75 227 LEU A CA 1
ATOM 1819 C C . LEU A 1 227 ? -11.641 0.197 4.197 1.00 92.75 227 LEU A C 1
ATOM 1821 O O . LEU A 1 227 ? -12.195 0.975 4.972 1.00 92.75 227 LEU A O 1
ATOM 1825 N N . PRO A 1 228 ? -11.322 -1.053 4.593 1.00 96.94 228 PRO A N 1
ATOM 1826 C CA . PRO A 1 228 ? -11.638 -1.511 5.942 1.00 96.94 228 PRO A CA 1
ATOM 1827 C C . PRO A 1 228 ? -10.886 -0.735 7.038 1.00 96.94 228 PRO A C 1
ATOM 1829 O O . PRO A 1 228 ? -11.413 -0.603 8.141 1.00 96.94 228 PRO A O 1
ATOM 1832 N N . ALA A 1 229 ? -9.696 -0.186 6.768 1.00 97.50 229 ALA A N 1
ATOM 1833 C CA . ALA A 1 229 ? -8.975 0.638 7.738 1.00 97.50 229 ALA A CA 1
ATOM 1834 C C . ALA A 1 229 ? -9.684 1.979 8.012 1.00 97.50 229 ALA A C 1
ATOM 1836 O O . ALA A 1 229 ? -9.825 2.380 9.172 1.00 97.50 229 ALA A O 1
ATOM 1837 N N . LEU A 1 230 ? -10.161 2.658 6.965 1.00 96.44 230 LEU A N 1
ATOM 1838 C CA . LEU A 1 230 ? -10.916 3.907 7.075 1.00 96.44 230 LEU A CA 1
ATOM 1839 C C . LEU A 1 230 ? -12.306 3.674 7.678 1.00 96.44 230 LEU A C 1
ATOM 1841 O O . LEU A 1 230 ? -12.715 4.449 8.540 1.00 96.44 230 LEU A O 1
ATOM 1845 N N . GLU A 1 231 ? -12.975 2.569 7.338 1.00 96.88 231 GLU A N 1
ATOM 1846 C CA . GLU A 1 231 ? -14.219 2.163 8.006 1.00 96.88 231 GLU A CA 1
ATOM 1847 C C . GLU A 1 231 ? -14.005 1.937 9.513 1.00 96.88 231 GLU A C 1
ATOM 1849 O O . GLU A 1 231 ? -14.807 2.391 10.328 1.00 96.88 231 GLU A O 1
ATOM 1854 N N . ALA A 1 232 ? -12.913 1.274 9.919 1.00 97.50 232 ALA A N 1
ATOM 1855 C CA . ALA A 1 232 ? -12.594 1.078 11.337 1.00 97.50 232 ALA A CA 1
ATOM 1856 C C . ALA A 1 232 ? -12.364 2.410 12.072 1.00 97.50 232 ALA A C 1
ATOM 1858 O O . ALA A 1 232 ? -12.786 2.559 13.220 1.00 97.50 232 ALA A O 1
ATOM 1859 N N . LYS A 1 233 ? -11.730 3.388 11.411 1.00 97.62 233 LYS A N 1
ATOM 1860 C CA . LYS A 1 233 ? -11.590 4.761 11.920 1.00 97.62 233 LYS A CA 1
ATOM 1861 C C . LYS A 1 233 ? -12.954 5.425 12.104 1.00 97.62 233 LYS A C 1
ATOM 1863 O O . LYS A 1 233 ? -13.198 5.975 13.174 1.00 97.62 233 LYS A O 1
ATOM 1868 N N . ASP A 1 234 ? -13.832 5.367 11.108 1.00 97.12 234 ASP A N 1
ATOM 1869 C CA . ASP A 1 234 ? -15.149 6.011 11.184 1.00 97.12 234 ASP A CA 1
ATOM 1870 C C . ASP A 1 234 ? -16.006 5.399 12.307 1.00 97.12 234 ASP A C 1
ATOM 1872 O O . ASP A 1 234 ? -16.613 6.124 13.095 1.00 97.12 234 ASP A O 1
ATOM 1876 N N . LEU A 1 235 ? -15.962 4.071 12.471 1.00 97.38 235 LEU A N 1
ATOM 1877 C CA . LEU A 1 235 ? -16.609 3.373 13.589 1.00 97.38 235 LEU A CA 1
ATOM 1878 C C . LEU A 1 235 ? -16.018 3.774 14.952 1.00 97.38 235 LEU A C 1
ATOM 1880 O O . LEU A 1 235 ? -16.751 3.906 15.932 1.00 97.38 235 LEU A O 1
ATOM 1884 N N . ALA A 1 236 ? -14.700 3.979 15.037 1.00 97.25 236 ALA A N 1
ATOM 1885 C CA . ALA A 1 236 ? -14.034 4.422 16.261 1.00 97.25 236 ALA A CA 1
ATOM 1886 C C . ALA A 1 236 ? -14.404 5.863 16.640 1.00 97.25 236 ALA A C 1
ATOM 1888 O O . ALA A 1 236 ? -14.589 6.153 17.822 1.00 97.25 236 ALA A O 1
ATOM 1889 N N . LEU A 1 237 ? -14.534 6.749 15.651 1.00 97.25 237 LEU A N 1
ATOM 1890 C CA . LEU A 1 237 ? -15.000 8.120 15.854 1.00 97.25 237 LEU A CA 1
ATOM 1891 C C . LEU A 1 237 ? -16.453 8.136 16.341 1.00 97.25 237 LEU A C 1
ATOM 1893 O O . LEU A 1 237 ? -16.728 8.745 17.372 1.00 97.25 237 LEU A O 1
ATOM 1897 N N . ALA A 1 238 ? -17.343 7.385 15.687 1.00 96.06 238 ALA A N 1
ATOM 1898 C CA . ALA A 1 238 ? -18.740 7.261 16.106 1.00 96.06 238 ALA A CA 1
ATOM 1899 C C . ALA A 1 238 ? -18.874 6.720 17.544 1.00 96.06 238 ALA A C 1
ATOM 1901 O O . ALA A 1 238 ? -19.687 7.210 18.327 1.00 96.06 238 ALA A O 1
ATOM 1902 N N . LEU A 1 239 ? -18.027 5.760 17.934 1.00 95.06 239 LEU A N 1
ATOM 1903 C CA . LEU A 1 239 ? -17.991 5.243 19.305 1.00 95.06 239 LEU A CA 1
ATOM 1904 C C . LEU A 1 239 ? -17.532 6.287 20.332 1.00 95.06 239 LEU A C 1
ATOM 1906 O O . LEU A 1 239 ? -17.999 6.257 21.464 1.00 95.06 239 LEU A O 1
ATOM 1910 N N . ALA A 1 240 ? -16.625 7.198 19.979 1.00 94.38 240 ALA A N 1
ATOM 1911 C CA . ALA A 1 240 ? -16.243 8.296 20.870 1.00 94.38 240 ALA A CA 1
ATOM 1912 C C . ALA A 1 240 ? -17.306 9.396 20.964 1.00 94.38 240 ALA A C 1
ATOM 1914 O O . ALA A 1 240 ? -17.409 10.037 22.008 1.00 94.38 240 ALA A O 1
ATOM 1915 N N . GLU A 1 241 ? -18.093 9.612 19.909 1.00 94.25 241 GLU A N 1
ATOM 1916 C CA . GLU A 1 241 ? -19.221 10.549 19.929 1.00 94.25 241 GLU A CA 1
ATOM 1917 C C . GLU A 1 241 ? -20.384 10.029 20.779 1.00 94.25 241 GLU A C 1
ATOM 1919 O O . GLU A 1 241 ? -21.012 10.801 21.504 1.00 94.25 241 GLU A O 1
ATOM 1924 N N . ASN A 1 242 ? -20.640 8.718 20.734 1.00 92.06 242 ASN A N 1
ATOM 1925 C CA . ASN A 1 242 ? -21.651 8.054 21.552 1.00 92.06 242 ASN A CA 1
ATOM 1926 C C . ASN A 1 242 ? -21.060 6.869 22.342 1.00 92.06 242 ASN A C 1
ATOM 1928 O O . ASN A 1 242 ? -21.304 5.705 22.013 1.00 92.06 242 ASN A O 1
ATOM 1932 N N . PRO A 1 243 ? -20.292 7.143 23.409 1.00 90.75 243 PRO A N 1
ATOM 1933 C CA . PRO A 1 243 ? -19.586 6.105 24.158 1.00 90.75 243 PRO A CA 1
ATOM 1934 C C . PRO A 1 243 ? -20.493 5.396 25.194 1.00 90.75 243 PRO A C 1
ATOM 1936 O O . PRO A 1 243 ? -20.125 4.380 25.792 1.00 90.75 243 PRO A O 1
ATOM 1939 N N . GLY A 1 244 ? -21.717 5.900 25.384 1.00 86.00 244 GLY A N 1
ATOM 1940 C CA . GLY A 1 244 ? -22.668 5.470 26.408 1.00 86.00 244 GLY A CA 1
ATOM 1941 C C . GLY A 1 244 ? -22.413 6.098 27.785 1.00 86.00 244 GLY A C 1
ATOM 1942 O O . GLY A 1 244 ? -21.347 6.641 28.064 1.00 86.00 244 GLY A O 1
ATOM 1943 N N . ASP A 1 245 ? -23.396 5.986 28.680 1.00 82.56 245 ASP A N 1
ATOM 1944 C CA . ASP A 1 245 ? -23.473 6.824 29.892 1.00 82.56 245 ASP A CA 1
ATOM 1945 C C . ASP A 1 245 ? -22.683 6.311 31.112 1.00 82.56 245 ASP A C 1
ATOM 1947 O O . ASP A 1 245 ? -22.771 6.885 32.196 1.00 82.56 245 ASP A O 1
ATOM 1951 N N . THR A 1 246 ? -21.943 5.205 30.993 1.00 81.38 246 THR A N 1
ATOM 1952 C CA . THR A 1 246 ? -21.394 4.495 32.170 1.00 81.38 246 THR A CA 1
ATOM 1953 C C . THR A 1 246 ? -19.871 4.525 32.286 1.00 81.38 246 THR A C 1
ATOM 1955 O O . THR A 1 246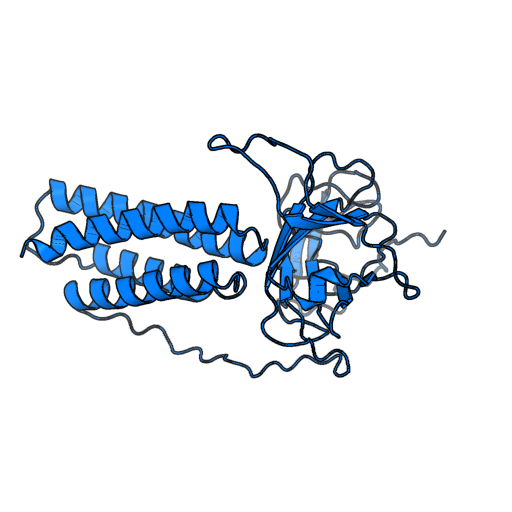 ? -19.324 3.759 33.079 1.00 81.38 246 THR A O 1
ATOM 1958 N N . LEU A 1 247 ? -19.180 5.297 31.449 1.00 90.12 247 LEU A N 1
ATOM 1959 C CA . LEU A 1 247 ? -17.718 5.322 31.426 1.00 90.12 247 LEU A CA 1
ATOM 1960 C C . LEU A 1 247 ? -17.179 6.286 32.480 1.00 90.12 247 LEU A C 1
ATOM 1962 O O . LEU A 1 247 ? -17.610 7.436 32.548 1.00 90.12 247 LEU A O 1
ATOM 1966 N N . ASP A 1 248 ? -16.220 5.824 33.276 1.00 93.31 248 ASP A N 1
ATOM 1967 C CA . ASP A 1 248 ? -15.460 6.699 34.166 1.00 93.31 248 ASP A CA 1
ATOM 1968 C C . ASP A 1 248 ? -14.403 7.525 33.398 1.00 93.31 248 ASP A C 1
ATOM 1970 O O . ASP A 1 248 ? -14.182 7.357 32.195 1.00 93.31 248 ASP A O 1
ATOM 1974 N N . GLU A 1 249 ? -13.747 8.456 34.094 1.00 93.44 249 GLU A N 1
ATOM 1975 C CA . GLU A 1 249 ? -12.751 9.356 33.499 1.00 93.44 249 GLU A CA 1
ATOM 1976 C C . GLU A 1 249 ? -11.526 8.607 32.935 1.00 93.44 249 GLU A C 1
ATOM 1978 O O . GLU A 1 249 ? -10.987 8.982 31.891 1.00 93.44 249 GLU A O 1
ATOM 1983 N N . GLU A 1 250 ? -11.093 7.520 33.580 1.00 93.94 250 GLU A N 1
ATOM 1984 C CA . GLU A 1 250 ? -9.952 6.713 33.130 1.00 93.94 250 GLU A CA 1
ATOM 1985 C C . GLU A 1 250 ? -10.298 5.939 31.850 1.00 93.94 250 GLU A C 1
ATOM 1987 O O . GLU A 1 250 ? -9.516 5.901 30.890 1.00 93.94 250 GLU A O 1
ATOM 1992 N N . GLN A 1 251 ? -11.497 5.361 31.805 1.00 94.81 251 GLN A N 1
ATOM 1993 C CA . GLN A 1 251 ? -12.037 4.671 30.643 1.00 94.81 251 GLN A CA 1
ATOM 1994 C C . GLN A 1 251 ? -12.234 5.635 29.472 1.00 94.81 251 GLN A C 1
ATOM 1996 O O . GLN A 1 251 ? -11.838 5.311 28.352 1.00 94.81 251 GLN A O 1
ATOM 2001 N N . MET A 1 252 ? -12.759 6.837 29.725 1.00 95.25 252 MET A N 1
ATOM 2002 C CA . MET A 1 252 ? -12.929 7.867 28.700 1.00 95.25 252 MET A CA 1
ATOM 2003 C C . MET A 1 252 ? -11.580 8.333 28.128 1.00 95.25 252 MET A C 1
ATOM 2005 O O . MET A 1 252 ? -11.408 8.420 26.912 1.00 95.25 252 MET A O 1
ATOM 2009 N N . ASN A 1 253 ? -10.572 8.550 28.977 1.00 96.06 253 ASN A N 1
ATOM 2010 C CA . ASN A 1 253 ? -9.214 8.872 28.524 1.00 96.06 253 ASN A CA 1
ATOM 2011 C C . ASN A 1 253 ? -8.593 7.735 27.698 1.00 96.06 253 ASN A C 1
ATOM 2013 O O . ASN A 1 253 ? -7.975 7.975 26.656 1.00 96.06 253 ASN A O 1
ATOM 2017 N N . THR A 1 254 ? -8.794 6.486 28.124 1.00 96.06 254 THR A N 1
ATOM 2018 C CA . THR A 1 254 ? -8.330 5.302 27.386 1.00 96.06 254 THR A CA 1
ATOM 2019 C C . THR A 1 254 ? -9.009 5.189 26.020 1.00 96.06 254 THR A C 1
ATOM 2021 O O . THR A 1 254 ? -8.331 4.896 25.030 1.00 96.06 254 THR A O 1
ATOM 2024 N N . LEU A 1 255 ? -10.317 5.457 25.948 1.00 96.62 255 LEU A N 1
ATOM 2025 C CA . LEU A 1 255 ? -11.086 5.487 24.705 1.00 96.62 255 LEU A CA 1
ATOM 2026 C C . LEU A 1 255 ? -10.527 6.543 23.746 1.00 96.62 255 LEU A C 1
ATOM 2028 O O . LEU A 1 255 ? -10.162 6.209 22.622 1.00 96.62 255 LEU A O 1
ATOM 2032 N N . ASN A 1 256 ? -10.364 7.783 24.208 1.00 97.00 256 ASN A N 1
ATOM 2033 C CA . ASN A 1 256 ? -9.859 8.890 23.391 1.00 97.00 256 ASN A CA 1
ATOM 2034 C C . ASN A 1 256 ? -8.451 8.619 22.835 1.00 97.00 256 ASN A C 1
ATOM 2036 O O . ASN A 1 256 ? -8.168 8.888 21.664 1.00 97.00 256 ASN A O 1
ATOM 2040 N N . HIS A 1 257 ? -7.561 8.039 23.646 1.00 97.81 257 HIS A N 1
ATOM 2041 C CA . HIS A 1 257 ? -6.241 7.618 23.175 1.00 97.81 257 HIS A CA 1
ATOM 2042 C C . HIS A 1 257 ? -6.320 6.491 22.142 1.00 97.81 257 HIS A C 1
ATOM 2044 O O . HIS A 1 257 ? -5.601 6.526 21.144 1.00 97.81 257 HIS A O 1
ATOM 2050 N N . ALA A 1 258 ? -7.194 5.504 22.348 1.00 97.94 258 ALA A N 1
ATOM 2051 C CA . ALA A 1 258 ? -7.397 4.434 21.380 1.00 97.94 258 ALA A CA 1
ATOM 2052 C C . ALA A 1 258 ? -7.941 4.961 20.042 1.00 97.94 258 ALA A C 1
ATOM 2054 O O . ALA A 1 258 ? -7.404 4.588 19.003 1.00 97.94 258 ALA A O 1
ATOM 2055 N N . VAL A 1 259 ? -8.920 5.874 20.054 1.00 98.31 259 VAL A N 1
ATOM 2056 C CA . VAL A 1 259 ? -9.442 6.513 18.832 1.00 98.31 259 VAL A CA 1
ATOM 2057 C C . VAL A 1 259 ? -8.329 7.239 18.086 1.00 98.31 259 VAL A C 1
ATOM 2059 O O . VAL A 1 259 ? -8.169 7.056 16.883 1.00 98.31 259 VAL A O 1
ATOM 2062 N N . LYS A 1 260 ? -7.503 8.019 18.791 1.00 97.75 260 LYS A N 1
ATOM 2063 C CA . LYS A 1 260 ? -6.380 8.740 18.178 1.00 97.75 260 LYS A CA 1
ATOM 2064 C C . LYS A 1 260 ? -5.386 7.800 17.492 1.00 97.75 260 LYS A C 1
ATOM 2066 O O . LYS A 1 260 ? -4.913 8.113 16.398 1.00 97.75 260 LYS A O 1
ATOM 2071 N N . ASP A 1 261 ? -5.063 6.678 18.128 1.00 98.06 261 ASP A N 1
ATOM 2072 C CA . ASP A 1 261 ? -4.154 5.680 17.565 1.00 98.06 261 ASP A CA 1
ATOM 2073 C C . ASP A 1 261 ? -4.759 4.990 16.340 1.00 98.06 261 ASP A C 1
ATOM 2075 O O . ASP A 1 261 ? -4.084 4.897 15.315 1.00 98.06 261 ASP A O 1
ATOM 2079 N N . ILE A 1 262 ? -6.034 4.589 16.404 1.00 98.38 262 ILE A N 1
ATOM 2080 C CA . ILE A 1 262 ? -6.762 3.985 15.276 1.00 98.38 262 ILE A CA 1
ATOM 2081 C C . ILE A 1 262 ? -6.815 4.955 14.097 1.00 98.38 262 ILE A C 1
ATOM 2083 O O . ILE A 1 262 ? -6.481 4.567 12.983 1.00 98.38 262 ILE A O 1
ATOM 2087 N N . THR A 1 263 ? -7.149 6.226 14.330 1.00 97.88 263 THR A N 1
ATOM 2088 C CA . THR A 1 263 ? -7.221 7.239 13.271 1.00 97.88 263 THR A CA 1
ATOM 2089 C C . THR A 1 263 ? -5.877 7.439 12.586 1.00 97.88 263 THR A C 1
ATOM 2091 O O . THR A 1 263 ? -5.797 7.413 11.361 1.00 97.88 263 THR A O 1
ATOM 2094 N N . LYS A 1 264 ? -4.794 7.598 13.356 1.00 96.81 264 LYS A N 1
ATOM 2095 C CA . LYS A 1 264 ? -3.447 7.732 12.781 1.00 96.81 264 LYS A CA 1
ATOM 2096 C C . LYS A 1 264 ? -3.021 6.4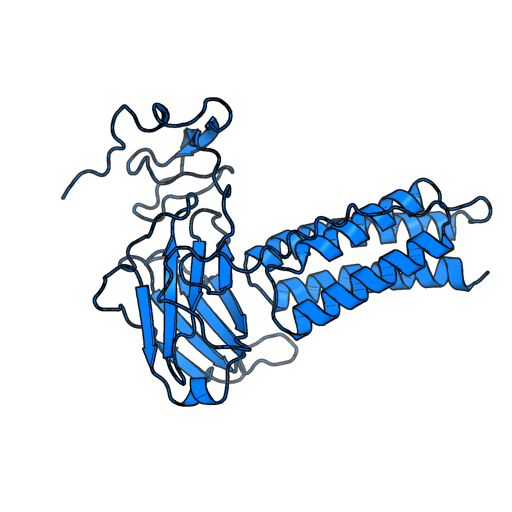80 12.023 1.00 96.81 264 LYS A C 1
ATOM 2098 O O . LYS A 1 264 ? -2.380 6.592 10.984 1.00 96.81 264 LYS A O 1
ATOM 2103 N N . ALA A 1 265 ? -3.331 5.306 12.562 1.00 97.94 265 ALA A N 1
ATOM 2104 C CA . ALA A 1 265 ? -3.009 4.042 11.924 1.00 97.94 265 ALA A CA 1
ATOM 2105 C C . ALA A 1 265 ? -3.802 3.843 10.627 1.00 97.94 265 ALA A C 1
ATOM 2107 O O . ALA A 1 265 ? -3.219 3.388 9.655 1.00 97.94 265 ALA A O 1
ATOM 2108 N N . ALA A 1 266 ? -5.077 4.239 10.577 1.00 97.75 266 ALA A N 1
ATOM 2109 C CA . ALA A 1 266 ? -5.909 4.137 9.381 1.00 97.75 266 ALA A CA 1
ATOM 2110 C C . ALA A 1 266 ? -5.343 4.957 8.216 1.00 97.75 266 ALA A C 1
ATOM 2112 O O . ALA A 1 266 ? -5.140 4.412 7.139 1.00 97.75 266 ALA A O 1
ATOM 2113 N N . TRP A 1 267 ? -4.992 6.225 8.452 1.00 94.19 267 TRP A N 1
ATOM 2114 C CA . TRP A 1 267 ? -4.357 7.067 7.428 1.00 94.19 267 TRP A CA 1
ATOM 2115 C C . TRP A 1 267 ? -2.980 6.555 6.993 1.00 94.19 267 TRP A C 1
ATOM 2117 O O . TRP A 1 267 ? -2.583 6.708 5.846 1.00 94.19 267 TRP A O 1
ATOM 2127 N N . ARG A 1 268 ? -2.231 5.932 7.907 1.00 96.81 268 ARG A N 1
ATOM 2128 C CA . ARG A 1 268 ? -0.962 5.282 7.557 1.00 96.81 268 ARG A CA 1
ATOM 2129 C C . ARG A 1 268 ? -1.172 4.021 6.729 1.00 96.81 268 ARG A C 1
ATOM 2131 O O . ARG A 1 268 ? -0.392 3.780 5.825 1.00 96.81 268 ARG A O 1
ATOM 2138 N N . LEU A 1 269 ? -2.183 3.217 7.046 1.00 96.56 269 LEU A N 1
ATOM 2139 C CA . LEU A 1 269 ? -2.528 2.011 6.293 1.00 96.56 269 LEU A CA 1
ATOM 2140 C C . LEU A 1 269 ? -3.002 2.348 4.883 1.00 96.56 269 LEU A C 1
ATOM 2142 O O . LEU A 1 269 ? -2.635 1.641 3.960 1.00 96.56 269 LEU A O 1
ATOM 2146 N N . ASP A 1 270 ? -3.760 3.428 4.727 1.00 91.81 270 ASP A N 1
ATOM 2147 C CA . ASP A 1 270 ? -4.112 4.002 3.428 1.00 91.81 270 ASP A CA 1
ATOM 2148 C C . ASP A 1 270 ? -2.843 4.304 2.608 1.00 91.81 270 ASP A C 1
ATOM 2150 O O . ASP A 1 270 ? -2.556 3.622 1.625 1.00 91.81 270 ASP A O 1
ATOM 2154 N N . ALA A 1 271 ? -1.974 5.180 3.125 1.00 90.31 271 ALA A N 1
ATOM 2155 C CA . ALA A 1 271 ? -0.728 5.547 2.451 1.00 90.31 271 ALA A CA 1
ATOM 2156 C C . ALA A 1 271 ? 0.211 4.352 2.183 1.00 90.31 271 ALA A C 1
ATOM 2158 O O . ALA A 1 271 ? 0.747 4.206 1.089 1.00 90.31 271 ALA A O 1
ATOM 2159 N N . PHE A 1 272 ? 0.444 3.477 3.168 1.00 94.50 272 PHE A N 1
ATOM 2160 C CA . PHE A 1 272 ? 1.341 2.325 3.004 1.00 94.50 272 PHE A CA 1
ATOM 2161 C C . PHE A 1 272 ? 0.743 1.218 2.131 1.00 94.50 272 PHE A C 1
ATOM 2163 O O . PHE A 1 272 ? 1.502 0.455 1.533 1.00 94.50 272 PHE A O 1
ATOM 2170 N N . GLY A 1 273 ? -0.587 1.137 2.046 1.00 93.12 273 GLY A N 1
ATOM 2171 C CA . GLY A 1 273 ? -1.293 0.276 1.105 1.00 93.12 273 GLY A CA 1
ATOM 2172 C C . GLY A 1 273 ? -1.030 0.701 -0.335 1.00 93.12 273 GLY A C 1
ATOM 2173 O O . GLY A 1 273 ? -0.630 -0.133 -1.148 1.00 93.12 273 GLY A O 1
ATOM 2174 N N . ASP A 1 274 ? -1.154 2.002 -0.606 1.00 90.06 274 ASP A N 1
ATOM 2175 C CA . ASP A 1 274 ? -0.839 2.597 -1.907 1.00 90.06 274 ASP A CA 1
ATOM 2176 C C . ASP A 1 274 ? 0.643 2.484 -2.259 1.00 90.06 274 ASP A C 1
ATOM 2178 O O . ASP A 1 274 ? 0.980 2.191 -3.404 1.00 90.06 274 ASP A O 1
ATOM 2182 N N . PHE A 1 275 ? 1.533 2.650 -1.276 1.00 92.44 275 PHE A N 1
ATOM 2183 C CA . PHE A 1 275 ? 2.976 2.475 -1.465 1.00 92.44 275 PHE A CA 1
ATOM 2184 C C . PHE A 1 275 ? 3.409 1.017 -1.631 1.00 92.44 275 PHE A C 1
ATOM 2186 O O . PHE A 1 275 ? 4.580 0.763 -1.894 1.00 92.44 275 PHE A O 1
ATOM 2193 N N . GLY A 1 276 ? 2.509 0.050 -1.440 1.00 93.94 276 GLY A N 1
ATOM 2194 C CA . GLY A 1 276 ? 2.856 -1.365 -1.491 1.00 93.94 276 GLY A CA 1
ATOM 2195 C C . GLY A 1 276 ? 3.904 -1.780 -0.448 1.00 93.94 276 GLY A C 1
ATOM 2196 O O . GLY A 1 276 ? 4.608 -2.760 -0.665 1.00 93.94 276 GLY A O 1
ATOM 2197 N N . ASP A 1 277 ? 4.036 -1.062 0.673 1.00 95.38 277 ASP A N 1
ATOM 2198 C CA . ASP A 1 277 ? 5.050 -1.322 1.706 1.00 95.38 277 ASP A CA 1
ATOM 2199 C C . ASP A 1 277 ? 4.460 -2.206 2.813 1.00 95.38 277 ASP A C 1
ATOM 2201 O O . ASP A 1 277 ? 3.852 -1.723 3.779 1.00 95.38 277 ASP A O 1
ATOM 2205 N N . LYS A 1 278 ? 4.619 -3.528 2.667 1.00 95.56 278 LYS A N 1
ATOM 2206 C CA . LYS A 1 278 ? 4.034 -4.499 3.604 1.00 95.56 278 LYS A CA 1
ATOM 2207 C C . LYS A 1 278 ? 4.564 -4.332 5.035 1.00 95.56 278 LYS A C 1
ATOM 2209 O O . LYS A 1 278 ? 3.730 -4.270 5.940 1.00 95.56 278 LYS A O 1
ATOM 2214 N N . PRO A 1 279 ? 5.884 -4.210 5.291 1.00 94.62 279 PRO A N 1
ATOM 2215 C CA . PRO A 1 279 ? 6.387 -3.996 6.651 1.00 94.62 279 PRO A CA 1
ATOM 2216 C C . PRO A 1 279 ? 5.829 -2.731 7.325 1.00 94.62 279 PRO A C 1
ATOM 2218 O O . PRO A 1 279 ? 5.469 -2.756 8.508 1.00 94.62 279 PRO A O 1
ATOM 2221 N N . ALA A 1 280 ? 5.719 -1.617 6.592 1.00 94.88 280 ALA A N 1
ATOM 2222 C CA . ALA A 1 280 ? 5.144 -0.386 7.133 1.00 94.88 280 ALA A CA 1
ATOM 2223 C C . ALA A 1 280 ? 3.635 -0.524 7.414 1.00 94.88 280 ALA A C 1
ATOM 2225 O O . ALA A 1 280 ? 3.146 -0.035 8.446 1.00 94.88 280 ALA A O 1
ATOM 2226 N N . ALA A 1 281 ? 2.908 -1.234 6.544 1.00 97.06 281 ALA A N 1
ATOM 2227 C CA . ALA A 1 281 ? 1.505 -1.576 6.753 1.00 97.06 281 ALA A CA 1
ATOM 2228 C C . ALA A 1 281 ? 1.318 -2.480 7.986 1.00 97.06 281 ALA A C 1
ATOM 2230 O O . ALA A 1 281 ? 0.475 -2.185 8.829 1.00 97.06 281 ALA A O 1
ATOM 2231 N N . GLU A 1 282 ? 2.141 -3.517 8.165 1.00 97.56 282 GLU A N 1
ATOM 2232 C CA . GLU A 1 282 ? 2.119 -4.411 9.336 1.00 97.56 282 GLU A CA 1
ATOM 2233 C C . GLU A 1 282 ? 2.361 -3.653 10.649 1.00 97.56 282 GLU A C 1
ATOM 2235 O O . GLU A 1 282 ? 1.620 -3.818 11.624 1.00 97.56 282 GLU A O 1
ATOM 2240 N N . SER A 1 283 ? 3.359 -2.767 10.669 1.00 96.94 283 SER A N 1
ATOM 2241 C CA . SER A 1 283 ? 3.657 -1.920 11.830 1.00 96.94 283 SER A CA 1
ATOM 2242 C C . SER A 1 283 ? 2.485 -0.994 12.181 1.00 96.94 283 SER A C 1
ATOM 2244 O O . SER A 1 283 ? 2.090 -0.876 13.345 1.00 96.94 283 SER A O 1
ATOM 2246 N N . SER A 1 284 ? 1.863 -0.382 11.170 1.00 98.06 284 SER A N 1
ATOM 2247 C CA . SER A 1 284 ? 0.695 0.489 11.358 1.00 98.06 284 SER A CA 1
ATOM 2248 C C . SER A 1 284 ? -0.539 -0.293 11.805 1.00 98.06 284 SER A C 1
ATOM 2250 O O . SER A 1 284 ? -1.256 0.145 12.707 1.00 98.06 284 SER A O 1
ATOM 2252 N N . PHE A 1 285 ? -0.749 -1.486 11.248 1.00 98.50 285 PHE A N 1
ATOM 2253 C CA . PHE A 1 285 ? -1.817 -2.390 11.653 1.00 98.50 285 PHE A CA 1
ATOM 2254 C C . PHE A 1 285 ? -1.697 -2.786 13.124 1.00 98.50 285 PHE A C 1
ATOM 2256 O O . PHE A 1 285 ? -2.696 -2.759 13.839 1.00 98.50 285 PHE A O 1
ATOM 2263 N N . LYS A 1 286 ? -0.485 -3.065 13.617 1.00 98.25 286 LYS A N 1
ATOM 2264 C CA . LYS A 1 286 ? -0.267 -3.359 15.039 1.00 98.25 286 LYS A CA 1
ATOM 2265 C C . LYS A 1 286 ? -0.769 -2.226 15.942 1.00 98.25 286 LYS A C 1
ATOM 2267 O O . LYS A 1 286 ? -1.421 -2.499 16.946 1.00 98.25 286 LYS A O 1
ATOM 2272 N N . VAL A 1 287 ? -0.532 -0.964 15.573 1.00 98.31 287 VAL A N 1
ATOM 2273 C CA . VAL A 1 287 ? -1.043 0.202 16.323 1.00 98.31 287 VAL A CA 1
ATOM 2274 C C . VAL A 1 287 ? -2.575 0.238 16.327 1.00 98.31 287 VAL A C 1
ATOM 2276 O O . VAL A 1 287 ? -3.176 0.444 17.383 1.00 98.31 287 VAL A O 1
ATOM 2279 N N . MET A 1 288 ? -3.211 -0.004 15.176 1.00 98.44 288 MET A N 1
ATOM 2280 C CA . MET A 1 288 ? -4.674 -0.086 15.071 1.00 98.44 288 MET A CA 1
ATOM 2281 C C . MET A 1 288 ? -5.238 -1.22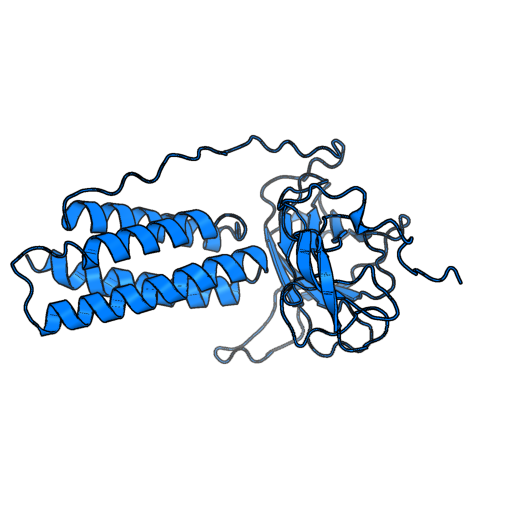2 15.937 1.00 98.44 288 MET A C 1
ATOM 2283 O O . MET A 1 288 ? -6.140 -0.990 16.743 1.00 98.44 288 MET A O 1
ATOM 2287 N N . ALA A 1 289 ? -4.683 -2.430 15.814 1.00 98.31 289 ALA A N 1
ATOM 2288 C CA . ALA A 1 289 ? -5.109 -3.610 16.558 1.00 98.31 289 ALA A CA 1
ATOM 2289 C C . ALA A 1 289 ? -4.944 -3.422 18.076 1.00 98.31 289 ALA A C 1
ATOM 2291 O O . ALA A 1 289 ? -5.860 -3.737 18.839 1.00 98.31 289 ALA A O 1
ATOM 2292 N N . ASP A 1 290 ? -3.825 -2.837 18.518 1.00 98.06 290 ASP A N 1
ATOM 2293 C CA . ASP A 1 290 ? -3.586 -2.489 19.922 1.00 98.06 290 ASP A CA 1
ATOM 2294 C C . ASP A 1 290 ? -4.624 -1.461 20.424 1.00 98.06 290 ASP A C 1
ATOM 2296 O O . ASP A 1 290 ? -5.115 -1.573 21.552 1.00 98.06 290 ASP A O 1
ATOM 2300 N N . GLY A 1 291 ? -4.999 -0.481 19.591 1.00 97.56 291 GLY A N 1
ATOM 2301 C CA . GLY A 1 291 ? -6.062 0.491 19.868 1.00 97.56 291 GLY A CA 1
ATOM 2302 C C . GLY A 1 291 ? -7.427 -0.167 20.081 1.00 97.56 291 GLY A C 1
ATOM 2303 O O . GLY A 1 291 ? -8.046 0.015 21.134 1.00 97.56 291 GLY A O 1
ATOM 2304 N N . VAL A 1 292 ? -7.862 -1.003 19.137 1.00 96.69 292 VAL A N 1
ATOM 2305 C CA . VAL A 1 292 ? -9.144 -1.723 19.232 1.00 96.69 292 VAL A CA 1
ATOM 2306 C C . VAL A 1 292 ? -9.147 -2.711 20.399 1.00 96.69 292 VAL A C 1
ATOM 2308 O O . VAL A 1 292 ? -10.139 -2.819 21.121 1.00 96.69 292 VAL A O 1
ATOM 2311 N N . ALA A 1 293 ? -8.026 -3.378 20.683 1.00 96.00 293 ALA A N 1
ATOM 2312 C CA . ALA A 1 293 ? -7.905 -4.258 21.842 1.00 96.00 293 ALA A CA 1
ATOM 2313 C C . ALA A 1 293 ? -8.068 -3.506 23.176 1.00 96.00 293 ALA A C 1
ATOM 2315 O O . ALA A 1 293 ? -8.638 -4.060 24.123 1.00 96.00 293 ALA A O 1
ATOM 2316 N N . ARG A 1 294 ? -7.601 -2.251 23.272 1.00 95.25 294 ARG A N 1
ATOM 2317 C CA . ARG A 1 294 ? -7.850 -1.396 24.446 1.00 95.25 294 ARG A CA 1
ATOM 2318 C C . ARG A 1 294 ? -9.322 -1.016 24.562 1.00 95.25 294 ARG A C 1
ATOM 2320 O O . ARG A 1 294 ? -9.872 -1.185 25.645 1.00 95.25 294 ARG A O 1
ATOM 2327 N N . MET A 1 295 ? -9.971 -0.611 23.468 1.00 94.06 295 MET A N 1
ATOM 2328 C CA . MET A 1 295 ? -11.419 -0.348 23.464 1.00 94.06 295 MET A CA 1
ATOM 2329 C C . MET A 1 295 ? -12.207 -1.576 23.908 1.00 94.06 295 MET A C 1
ATOM 2331 O O . MET A 1 295 ? -13.056 -1.495 24.789 1.00 94.06 295 MET A O 1
ATOM 2335 N N . ARG A 1 296 ? -11.859 -2.750 23.380 1.00 93.19 296 ARG A N 1
ATOM 2336 C CA . ARG A 1 296 ? -12.519 -4.006 23.731 1.00 93.19 296 ARG A CA 1
ATOM 2337 C C . ARG A 1 296 ? -12.478 -4.290 25.234 1.00 93.19 296 ARG A C 1
ATOM 2339 O O . ARG A 1 296 ? -13.458 -4.773 25.787 1.00 93.19 296 ARG A O 1
ATOM 2346 N N . LYS A 1 297 ? -11.376 -3.969 25.920 1.00 92.12 297 LYS A N 1
ATOM 2347 C CA . LYS A 1 297 ? -11.260 -4.136 27.383 1.00 92.12 297 LYS A CA 1
ATOM 2348 C C . LYS A 1 297 ? -12.178 -3.203 28.176 1.00 92.12 297 LYS A C 1
ATOM 2350 O O . LYS A 1 297 ? -12.541 -3.565 29.290 1.00 92.12 297 LYS A O 1
ATOM 2355 N N . ILE A 1 298 ? -12.527 -2.039 27.630 1.00 91.06 298 ILE A N 1
ATOM 2356 C CA . ILE A 1 298 ? -13.464 -1.100 28.256 1.00 91.06 298 ILE A CA 1
ATOM 2357 C C . ILE A 1 298 ? -14.871 -1.713 28.263 1.00 91.06 298 ILE A C 1
ATOM 2359 O O . ILE A 1 298 ? -15.497 -1.802 29.315 1.00 91.06 298 ILE A O 1
ATOM 2363 N N . TYR A 1 299 ? -15.329 -2.214 27.113 1.00 86.56 299 TYR A N 1
ATOM 2364 C CA . TYR A 1 299 ? -16.709 -2.685 26.940 1.00 86.56 299 TYR A CA 1
ATOM 2365 C C . TYR A 1 299 ? -16.938 -4.156 27.335 1.00 86.56 299 TYR A C 1
ATOM 2367 O O . TYR A 1 299 ? -18.047 -4.500 27.720 1.00 86.56 299 TYR A O 1
ATOM 2375 N N . LEU A 1 300 ? -15.913 -5.024 27.325 1.00 75.69 300 LEU A N 1
ATOM 2376 C CA . LEU A 1 300 ? -16.017 -6.409 27.834 1.00 75.69 300 LEU A CA 1
ATOM 2377 C C . LEU A 1 300 ? -15.964 -6.522 29.368 1.00 75.69 300 LEU A C 1
ATOM 2379 O O . LEU A 1 300 ? -16.113 -7.617 29.904 1.00 75.69 300 LEU A O 1
ATOM 2383 N N . ARG A 1 301 ? -15.688 -5.425 30.082 1.00 58.56 301 ARG A N 1
ATOM 2384 C CA . ARG A 1 301 ? -15.766 -5.375 31.553 1.00 58.56 301 ARG A CA 1
ATOM 2385 C C . ARG A 1 301 ? -17.180 -5.060 32.067 1.00 58.56 301 ARG A C 1
ATOM 2387 O O . ARG A 1 301 ? -17.336 -4.916 33.278 1.00 58.56 301 ARG A O 1
ATOM 2394 N N . ARG A 1 302 ? -18.163 -4.940 31.168 1.00 51.59 302 ARG A N 1
ATOM 2395 C CA . ARG A 1 302 ? -19.591 -4.829 31.489 1.00 51.59 302 ARG A CA 1
ATOM 2396 C C . ARG A 1 302 ? -20.236 -6.200 31.654 1.00 51.59 302 ARG A C 1
ATOM 2398 O O . ARG A 1 302 ? -19.855 -7.124 30.902 1.00 51.59 302 ARG A O 1
#

Radius of gyration: 21.94 Å; chains: 1; bounding box: 50×48×62 Å